Protein AF-0000000079729380 (afdb_homodimer)

InterPro domains:
  IPR013538 Activator of Hsp90 ATPase homologue 1/2-like, C-terminal [PF08327] (13-137)
  IPR023393 START-like domain superfamily [G3DSA:3.30.530.20] (1-140)

Sequence (280 aa):
MDTRSIVKEFRYDFPLEKVWSAVTVNEELIHWLADKVTGRPKIGAKFSWTWNLGPEGELTSNGIYKKIIPFEELILEWEDHPAGSIELKLEFEKDGDGATILRLTNSGYPSGEKFDHWIEAASEGWDEESMNLLEYLRRNMDTRSIVKEFRYDFPLEKVWSAVTVNEELIHWLADKVTGRPKIGAKFSWTWNLGPEGELTSNGIYKKIIPFEELILEWEDHPAGSIELKLEFEKDGDGATILRLTNSGYPSGEKFDHWIEAASEGWDEESMNLLEYLRRN

Structure (mmCIF, N/CA/C/O backbone):
data_AF-0000000079729380-model_v1
#
loop_
_entity.id
_entity.type
_entity.pdbx_description
1 polymer 'SRPBCC domain-containing protein'
#
loop_
_atom_site.group_PDB
_atom_site.id
_atom_site.type_symbol
_atom_site.label_atom_id
_atom_site.label_alt_id
_atom_site.label_comp_id
_atom_site.label_asym_id
_atom_site.label_entity_id
_atom_site.label_seq_id
_atom_site.pdbx_PDB_ins_code
_atom_site.Cartn_x
_atom_site.Cartn_y
_atom_site.Cartn_z
_atom_site.occupancy
_atom_site.B_iso_or_equiv
_atom_site.auth_seq_id
_atom_site.auth_comp_id
_atom_site.auth_asym_id
_atom_site.auth_atom_id
_atom_site.pdbx_PDB_model_num
ATOM 1 N N . MET A 1 1 ? 25.734 -18.766 -4.027 1 64.25 1 MET A N 1
ATOM 2 C CA . MET A 1 1 ? 25.344 -18.453 -2.652 1 64.25 1 MET A CA 1
ATOM 3 C C . MET A 1 1 ? 24.062 -19.188 -2.283 1 64.25 1 MET A C 1
ATOM 5 O O . MET A 1 1 ? 23.219 -19.469 -3.146 1 64.25 1 MET A O 1
ATOM 9 N N . ASP A 1 2 ? 23.984 -19.781 -1.244 1 88.38 2 ASP A N 1
ATOM 10 C CA . ASP A 1 2 ? 22.844 -20.547 -0.735 1 88.38 2 ASP A CA 1
ATOM 11 C C . ASP A 1 2 ? 21.609 -19.672 -0.585 1 88.38 2 ASP A C 1
ATOM 13 O O . ASP A 1 2 ? 21.719 -18.5 -0.204 1 88.38 2 ASP A O 1
ATOM 17 N N . THR A 1 3 ? 20.484 -20.109 -1.298 1 94.38 3 THR A N 1
ATOM 18 C CA . THR A 1 3 ? 19.266 -19.328 -1.187 1 94.38 3 THR A CA 1
ATOM 19 C C . THR A 1 3 ? 18.234 -20.062 -0.349 1 94.38 3 THR A C 1
ATOM 21 O O . THR A 1 3 ? 18.375 -21.266 -0.092 1 94.38 3 THR A O 1
ATOM 24 N N . ARG A 1 4 ? 17.344 -19.406 0.166 1 95.06 4 ARG A N 1
ATOM 25 C CA . ARG A 1 4 ? 16.234 -19.922 0.97 1 95.06 4 ARG A CA 1
ATOM 26 C C . ARG A 1 4 ? 14.906 -19.75 0.248 1 95.06 4 ARG A C 1
ATOM 28 O O . ARG A 1 4 ? 14.805 -18.953 -0.694 1 95.06 4 ARG A O 1
ATOM 35 N N . SER A 1 5 ? 13.93 -20.516 0.656 1 96.62 5 SER A N 1
ATOM 36 C CA . SER A 1 5 ? 12.602 -20.469 0.058 1 96.62 5 SER A CA 1
ATOM 37 C C . SER A 1 5 ? 11.516 -20.5 1.127 1 96.62 5 SER A C 1
ATOM 39 O O . SER A 1 5 ? 11.727 -21.031 2.219 1 96.62 5 SER A O 1
ATOM 41 N N . ILE A 1 6 ? 10.406 -19.891 0.767 1 96.44 6 ILE A N 1
ATOM 42 C CA . ILE A 1 6 ? 9.141 -20.031 1.478 1 96.44 6 ILE A CA 1
ATOM 43 C C . ILE A 1 6 ? 8.258 -21.047 0.755 1 96.44 6 ILE A C 1
ATOM 45 O O . ILE A 1 6 ? 8.039 -20.938 -0.454 1 96.44 6 ILE A O 1
ATOM 49 N N . VAL A 1 7 ? 7.812 -22.031 1.518 1 98.31 7 VAL A N 1
ATOM 50 C CA . VAL A 1 7 ? 6.879 -23 0.956 1 98.31 7 VAL A CA 1
ATOM 51 C C . VAL A 1 7 ? 5.594 -23.016 1.78 1 98.31 7 VAL A C 1
ATOM 53 O O . VAL A 1 7 ? 5.637 -23.188 3.002 1 98.31 7 VAL A O 1
ATOM 56 N N . LYS A 1 8 ? 4.508 -22.828 1.052 1 98.5 8 LYS A N 1
ATOM 57 C CA . LYS A 1 8 ? 3.201 -22.844 1.704 1 98.5 8 LYS A CA 1
ATOM 58 C C . LYS A 1 8 ? 2.186 -23.641 0.887 1 98.5 8 LYS A C 1
ATOM 60 O O . LYS A 1 8 ? 2.334 -23.781 -0.329 1 98.5 8 LYS A O 1
ATOM 65 N N . GLU A 1 9 ? 1.258 -24.125 1.631 1 98.56 9 GLU A N 1
ATOM 66 C CA . GLU A 1 9 ? 0.134 -24.812 1.001 1 98.56 9 GLU A CA 1
ATOM 67 C C . GLU A 1 9 ? -1.199 -24.281 1.52 1 98.56 9 GLU A C 1
ATOM 69 O O . GLU A 1 9 ? -1.389 -24.141 2.729 1 98.56 9 GLU A O 1
ATOM 74 N N . PHE A 1 10 ? -2.057 -24.016 0.544 1 98.44 10 PHE A N 1
ATOM 75 C CA . PHE A 1 10 ? -3.385 -23.5 0.869 1 98.44 10 PHE A CA 1
ATOM 76 C C . PHE A 1 10 ? -4.465 -24.359 0.231 1 98.44 10 PHE A C 1
ATOM 78 O O . PHE A 1 10 ? -4.277 -24.906 -0.864 1 98.44 10 PHE A O 1
ATOM 85 N N . ARG A 1 11 ? -5.539 -24.484 0.973 1 98.44 11 ARG A N 1
ATOM 86 C CA . ARG A 1 11 ? -6.711 -25.156 0.423 1 98.44 11 ARG A CA 1
ATOM 87 C C . ARG A 1 11 ? -7.895 -24.203 0.32 1 98.44 11 ARG A C 1
ATOM 89 O O . ARG A 1 11 ? -8.234 -23.516 1.288 1 98.44 11 ARG A O 1
ATOM 96 N N . TYR A 1 12 ? -8.469 -24.156 -0.856 1 98.5 12 TYR A N 1
ATOM 97 C CA . TYR A 1 12 ? -9.648 -23.328 -1.098 1 98.5 12 TYR A CA 1
ATOM 98 C C . TYR A 1 12 ? -10.852 -24.188 -1.473 1 98.5 12 TYR A C 1
ATOM 100 O O . TYR A 1 12 ? -10.766 -25.016 -2.389 1 98.5 12 TYR A O 1
ATOM 108 N N . ASP A 1 13 ? -11.977 -24.016 -0.808 1 98.12 13 ASP A N 1
ATOM 109 C CA . ASP A 1 13 ? -13.203 -24.734 -1.144 1 98.12 13 ASP A CA 1
ATOM 110 C C . ASP A 1 13 ? -13.883 -24.125 -2.361 1 98.12 13 ASP A C 1
ATOM 112 O O . ASP A 1 13 ? -15.078 -23.812 -2.316 1 98.12 13 ASP A O 1
ATOM 116 N N . PHE A 1 14 ? -13.125 -23.984 -3.414 1 98.44 14 PHE A N 1
ATOM 117 C CA . PHE A 1 14 ? -13.562 -23.469 -4.707 1 98.44 14 PHE A CA 1
ATOM 118 C C . PHE A 1 14 ? -12.93 -24.25 -5.848 1 98.44 14 PHE A C 1
ATOM 120 O O . PHE A 1 14 ? -11.812 -24.75 -5.715 1 98.44 14 PHE A O 1
ATOM 127 N N . PRO A 1 15 ? -13.664 -24.391 -6.953 1 97.75 15 PRO A N 1
ATOM 128 C CA . PRO A 1 15 ? -13.141 -25.156 -8.086 1 97.75 15 PRO A CA 1
ATOM 129 C C . PRO A 1 15 ? -11.836 -24.578 -8.641 1 97.75 15 PRO A C 1
ATOM 131 O O . PRO A 1 15 ? -11.609 -23.359 -8.539 1 97.75 15 PRO A O 1
ATOM 134 N N . LEU A 1 16 ? -11.07 -25.422 -9.281 1 97.94 16 LEU A N 1
ATOM 135 C CA . LEU A 1 16 ? -9.75 -25.078 -9.805 1 97.94 16 LEU A CA 1
ATOM 136 C C . LEU A 1 16 ? -9.844 -23.922 -10.781 1 97.94 16 LEU A C 1
ATOM 138 O O . LEU A 1 16 ? -9.016 -23.016 -10.75 1 97.94 16 LEU A O 1
ATOM 142 N N . GLU A 1 17 ? -10.844 -23.969 -11.633 1 97.19 17 GLU A N 1
ATOM 143 C CA . GLU A 1 17 ? -10.977 -22.938 -12.656 1 97.19 17 GLU A CA 1
ATOM 144 C C . GLU A 1 17 ? -11.141 -21.547 -12.016 1 97.19 17 GLU A C 1
ATOM 146 O O . GLU A 1 17 ? -10.57 -20.578 -12.5 1 97.19 17 GLU A O 1
ATOM 151 N N . LYS A 1 18 ? -11.805 -21.516 -10.945 1 97.88 18 LYS A N 1
ATOM 152 C CA . LYS A 1 18 ? -12.047 -20.25 -10.258 1 97.88 18 LYS A CA 1
ATOM 153 C C . LYS A 1 18 ? -10.773 -19.734 -9.586 1 97.88 18 LYS A C 1
ATOM 155 O O . LYS A 1 18 ? -10.438 -18.562 -9.68 1 97.88 18 LYS A O 1
ATOM 160 N N . VAL A 1 19 ? -10.094 -20.609 -8.938 1 98.44 19 VAL A N 1
ATOM 161 C CA . VAL A 1 19 ? -8.867 -20.219 -8.242 1 98.44 19 VAL A CA 1
ATOM 162 C C . VAL A 1 19 ? -7.809 -19.797 -9.266 1 98.44 19 VAL A C 1
ATOM 164 O O . VAL A 1 19 ? -7.125 -18.781 -9.07 1 98.44 19 VAL A O 1
ATOM 167 N N . TRP A 1 20 ? -7.715 -20.516 -10.336 1 97.94 20 TRP A N 1
ATOM 168 C CA . TRP A 1 20 ? -6.785 -20.188 -11.414 1 97.94 20 TRP A CA 1
ATOM 169 C C . TRP A 1 20 ? -7.074 -18.781 -11.961 1 97.94 20 TRP A C 1
ATOM 171 O O . TRP A 1 20 ? -6.168 -17.969 -12.102 1 97.94 20 TRP A O 1
ATOM 181 N N . SER A 1 21 ? -8.273 -18.562 -12.234 1 97.5 21 SER A N 1
ATOM 182 C CA . SER A 1 21 ? -8.656 -17.25 -12.75 1 97.5 21 SER A CA 1
ATOM 183 C C . SER A 1 21 ? -8.305 -16.141 -11.766 1 97.5 21 SER A C 1
ATOM 185 O O . SER A 1 21 ? -7.727 -15.125 -12.156 1 97.5 21 SER A O 1
ATOM 187 N N . ALA A 1 22 ? -8.547 -16.359 -10.516 1 97.94 22 ALA A N 1
ATOM 188 C CA . ALA A 1 22 ? -8.312 -15.367 -9.469 1 97.94 22 ALA A CA 1
ATOM 189 C C . ALA A 1 22 ? -6.828 -15.039 -9.352 1 97.94 22 ALA A C 1
ATOM 191 O O . ALA A 1 22 ? -6.461 -13.945 -8.906 1 97.94 22 ALA A O 1
ATOM 192 N N . VAL A 1 23 ? -5.996 -15.945 -9.836 1 97.5 23 VAL A N 1
ATOM 193 C CA . VAL A 1 23 ? -4.559 -15.773 -9.633 1 97.5 23 VAL A CA 1
ATOM 194 C C . VAL A 1 23 ? -3.906 -15.312 -10.938 1 97.5 23 VAL A C 1
ATOM 196 O O . VAL A 1 23 ? -2.756 -14.867 -10.938 1 97.5 23 VAL A O 1
ATOM 199 N N . THR A 1 24 ? -4.656 -15.289 -12.016 1 96.31 24 THR A N 1
ATOM 200 C CA . THR A 1 24 ? -3.982 -15.039 -13.289 1 96.31 24 THR A CA 1
ATOM 201 C C . THR A 1 24 ? -4.637 -13.875 -14.023 1 96.31 24 THR A C 1
ATOM 203 O O . THR A 1 24 ? -4.051 -13.312 -14.953 1 96.31 24 THR A O 1
ATOM 206 N N . VAL A 1 25 ? -5.879 -13.594 -13.711 1 96 25 VAL A N 1
ATOM 207 C CA . VAL A 1 25 ? -6.617 -12.547 -14.414 1 96 25 VAL A CA 1
ATOM 208 C C . VAL A 1 25 ? -6.398 -11.211 -13.719 1 96 25 VAL A C 1
ATOM 210 O O . VAL A 1 25 ? -6.754 -11.047 -12.547 1 96 25 VAL A O 1
ATOM 213 N N . ASN A 1 26 ? -5.891 -10.242 -14.469 1 96.94 26 ASN A N 1
ATOM 214 C CA . ASN A 1 26 ? -5.543 -8.938 -13.906 1 96.94 26 ASN A CA 1
ATOM 215 C C . ASN A 1 26 ? -6.746 -8.281 -13.227 1 96.94 26 ASN A C 1
ATOM 217 O O . ASN A 1 26 ? -6.621 -7.738 -12.133 1 96.94 26 ASN A O 1
ATOM 221 N N . GLU A 1 27 ? -7.926 -8.352 -13.859 1 96.81 27 GLU A N 1
ATOM 222 C CA . GLU A 1 27 ? -9.148 -7.727 -13.359 1 96.81 27 GLU A CA 1
ATOM 223 C C . GLU A 1 27 ? -9.586 -8.344 -12.039 1 96.81 27 GLU A C 1
ATOM 225 O O . GLU A 1 27 ? -10.398 -7.77 -11.312 1 96.81 27 GLU A O 1
ATOM 230 N N . GLU A 1 28 ? -9.031 -9.492 -11.734 1 97.56 28 GLU A N 1
ATOM 231 C CA . GLU A 1 28 ? -9.32 -10.141 -10.461 1 97.56 28 GLU A CA 1
ATOM 232 C C . GLU A 1 28 ? -8.219 -9.883 -9.438 1 97.56 28 GLU A C 1
ATOM 234 O O . GLU A 1 28 ? -8.492 -9.633 -8.266 1 97.56 28 GLU A O 1
ATOM 239 N N . LEU A 1 29 ? -7.004 -9.898 -9.891 1 97.69 29 LEU A N 1
ATOM 240 C CA . LEU A 1 29 ? -5.836 -9.742 -9.031 1 97.69 29 LEU A CA 1
ATOM 241 C C . LEU A 1 29 ? -5.879 -8.414 -8.289 1 97.69 29 LEU A C 1
ATOM 243 O O . LEU A 1 29 ? -5.426 -8.32 -7.145 1 97.69 29 LEU A O 1
ATOM 247 N N . ILE A 1 30 ? -6.547 -7.367 -8.859 1 97.06 30 ILE A N 1
ATOM 248 C CA . ILE A 1 30 ? -6.551 -6.027 -8.281 1 97.06 30 ILE A CA 1
ATOM 249 C C . ILE A 1 30 ? -7.453 -6 -7.047 1 97.06 30 ILE A C 1
ATOM 251 O O . ILE A 1 30 ? -7.434 -5.035 -6.277 1 97.06 30 ILE A O 1
ATOM 255 N N . HIS A 1 31 ? -8.172 -7.059 -6.828 1 96.88 31 HIS A N 1
ATOM 256 C CA . HIS A 1 31 ? -9.117 -7.066 -5.715 1 96.88 31 HIS A CA 1
ATOM 257 C C . HIS A 1 31 ? -8.5 -7.699 -4.473 1 96.88 31 HIS A C 1
ATOM 259 O O . HIS A 1 31 ? -9.031 -7.562 -3.371 1 96.88 31 HIS A O 1
ATOM 265 N N . TRP A 1 32 ? -7.363 -8.352 -4.66 1 97 32 TRP A N 1
ATOM 266 C CA . TRP A 1 32 ? -6.859 -9.023 -3.467 1 97 32 TRP A CA 1
ATOM 267 C C . TRP A 1 32 ? -5.34 -8.914 -3.383 1 97 32 TRP A C 1
ATOM 269 O O . TRP A 1 32 ? -4.762 -9.062 -2.305 1 97 32 TRP A O 1
ATOM 279 N N . LEU A 1 33 ? -4.609 -8.711 -4.461 1 97.31 33 LEU A N 1
ATOM 280 C CA . LEU A 1 33 ? -3.152 -8.789 -4.457 1 97.31 33 LEU A CA 1
ATOM 281 C C . LEU A 1 33 ? -2.533 -7.398 -4.402 1 97.31 33 LEU A C 1
ATOM 283 O O . LEU A 1 33 ? -1.702 -7.117 -3.535 1 97.31 33 LEU A O 1
ATOM 287 N N . ALA A 1 34 ? -2.857 -6.5 -5.395 1 96.69 34 ALA A N 1
ATOM 288 C CA . ALA A 1 34 ? -2.303 -5.156 -5.551 1 96.69 34 ALA A CA 1
ATOM 289 C C . ALA A 1 34 ? -3.354 -4.188 -6.086 1 96.69 34 ALA A C 1
ATOM 291 O O . 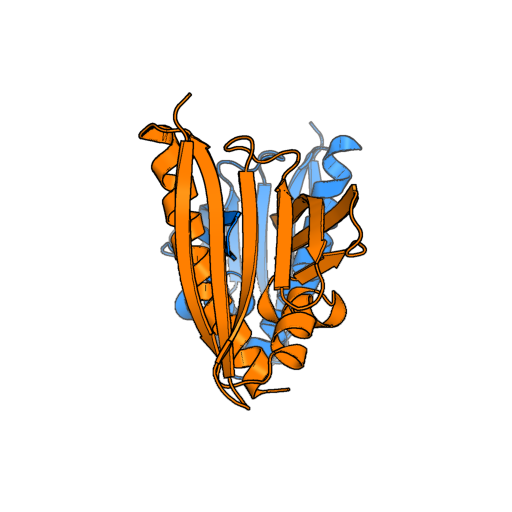ALA A 1 34 ? -4.402 -4.609 -6.578 1 96.69 34 ALA A O 1
ATOM 292 N N . ASP A 1 35 ? -3.004 -2.879 -6.039 1 95.06 35 ASP A N 1
ATOM 293 C CA . ASP A 1 35 ? -3.967 -1.872 -6.477 1 95.06 35 ASP A CA 1
ATOM 294 C C . ASP A 1 35 ? -4.055 -1.821 -8 1 95.06 35 ASP A C 1
ATOM 296 O O . ASP A 1 35 ? -5.098 -1.467 -8.555 1 95.06 35 ASP A O 1
ATOM 300 N N . LYS A 1 36 ? -2.951 -2.082 -8.656 1 96.12 36 LYS A N 1
ATOM 301 C CA . LYS A 1 36 ? -2.877 -2.18 -10.117 1 96.12 36 LYS A CA 1
ATOM 302 C C . LYS A 1 36 ? -2.025 -3.371 -10.539 1 96.12 36 LYS A C 1
ATOM 304 O O . LYS A 1 36 ? -0.971 -3.629 -9.961 1 96.12 36 LYS A O 1
ATOM 309 N N . VAL A 1 37 ? -2.52 -4.086 -11.477 1 96.75 37 VAL A N 1
ATOM 310 C CA . VAL A 1 37 ? -1.799 -5.215 -12.062 1 96.75 37 VAL A CA 1
ATOM 311 C C . VAL A 1 37 ? -1.819 -5.113 -13.586 1 96.75 37 VAL A C 1
ATOM 313 O O . VAL A 1 37 ? -2.871 -4.879 -14.18 1 96.75 37 VAL A O 1
ATOM 316 N N . THR A 1 38 ? -0.63 -5.234 -14.117 1 96.31 38 THR A N 1
ATOM 317 C CA . THR A 1 38 ? -0.564 -5.191 -15.578 1 96.31 38 THR A CA 1
ATOM 318 C C . THR A 1 38 ? 0.286 -6.34 -16.109 1 96.31 38 THR A C 1
ATOM 320 O O . THR A 1 38 ? 1.067 -6.941 -15.375 1 96.31 38 THR A O 1
ATOM 323 N N . GLY A 1 39 ? 0.092 -6.621 -17.406 1 93.5 39 GLY A N 1
ATOM 324 C CA . GLY A 1 39 ? 0.806 -7.688 -18.094 1 93.5 39 GLY A CA 1
ATOM 325 C C . GLY A 1 39 ? -0.098 -8.828 -18.531 1 93.5 39 GLY A C 1
ATOM 326 O O . GLY A 1 39 ? -1.19 -9 -17.984 1 93.5 39 GLY A O 1
ATOM 327 N N . ARG A 1 40 ? 0.384 -9.562 -19.578 1 86.62 40 ARG A N 1
ATOM 328 C CA . ARG A 1 40 ? -0.315 -10.758 -20.031 1 86.62 40 ARG A CA 1
ATOM 329 C C . ARG A 1 40 ? 0.373 -12.016 -19.531 1 86.62 40 ARG A C 1
ATOM 331 O O . ARG A 1 40 ? 1.603 -12.109 -19.547 1 86.62 40 ARG A O 1
ATOM 338 N N . PRO A 1 41 ? -0.468 -12.898 -19 1 89.25 41 PRO A N 1
ATOM 339 C CA . PRO A 1 41 ? 0.143 -14.164 -18.578 1 89.25 41 PRO A CA 1
ATOM 340 C C . PRO A 1 41 ? 0.624 -15.008 -19.766 1 89.25 41 PRO A C 1
ATOM 342 O O . PRO A 1 41 ? -0.013 -16 -20.109 1 89.25 41 PRO A O 1
ATOM 345 N N . LYS A 1 42 ? 1.681 -14.57 -20.281 1 92.06 42 LYS A N 1
ATOM 346 C CA . LYS A 1 42 ? 2.4 -15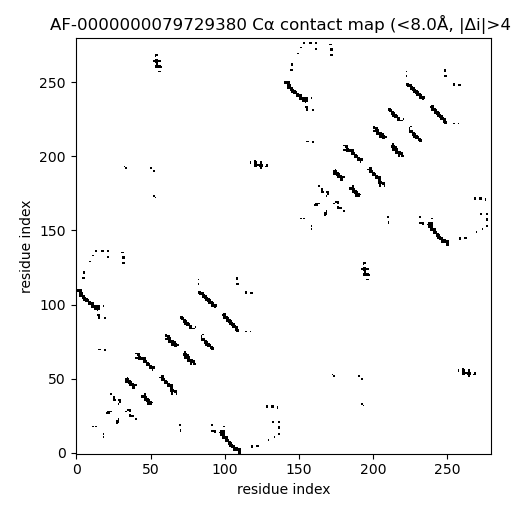.25 -21.359 1 92.06 42 LYS A CA 1
ATOM 347 C C . LYS A 1 42 ? 3.879 -15.406 -21.016 1 92.06 42 LYS A C 1
ATOM 349 O O . LYS A 1 42 ? 4.5 -14.484 -20.484 1 92.06 42 LYS A O 1
ATOM 354 N N . ILE A 1 43 ? 4.301 -16.594 -21.438 1 94.31 43 ILE A N 1
ATOM 355 C CA . ILE A 1 43 ? 5.695 -16.875 -21.125 1 94.31 43 ILE A CA 1
ATOM 356 C C . ILE A 1 43 ? 6.594 -15.805 -21.719 1 94.31 43 ILE A C 1
ATOM 358 O O . ILE A 1 43 ? 6.461 -15.461 -22.891 1 94.31 43 ILE A O 1
ATOM 362 N N . GLY A 1 44 ? 7.383 -15.312 -20.969 1 94.31 44 GLY A N 1
ATOM 363 C CA . GLY A 1 44 ? 8.336 -14.312 -21.422 1 94.31 44 GLY A CA 1
ATOM 364 C C . GLY A 1 44 ? 7.812 -12.891 -21.312 1 94.31 44 GLY A C 1
ATOM 365 O O . GLY A 1 44 ? 8.578 -11.93 -21.391 1 94.31 44 GLY A O 1
ATOM 366 N N . ALA A 1 45 ? 6.57 -12.766 -21.109 1 95.25 45 ALA A N 1
ATOM 367 C CA . ALA A 1 45 ? 5.965 -11.445 -20.984 1 95.25 45 ALA A CA 1
ATOM 368 C C . ALA A 1 45 ? 6.207 -10.867 -19.594 1 95.25 45 ALA A C 1
ATOM 370 O O . ALA A 1 45 ? 6.445 -11.609 -18.641 1 95.25 45 ALA A O 1
ATOM 371 N N . LYS A 1 46 ? 6.133 -9.539 -19.547 1 96.38 46 LYS A N 1
ATOM 372 C CA . LYS A 1 46 ? 6.355 -8.828 -18.281 1 96.38 46 LYS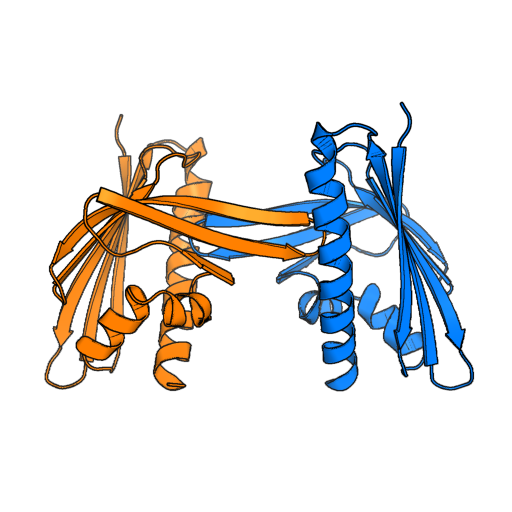 A CA 1
ATOM 373 C C . LYS A 1 46 ? 5.066 -8.727 -17.484 1 96.38 46 LYS A C 1
ATOM 375 O O . LYS A 1 46 ? 3.973 -8.695 -18.047 1 96.38 46 LYS A O 1
ATOM 380 N N . PHE A 1 47 ? 5.172 -8.727 -16.141 1 96.38 47 PHE A N 1
ATOM 381 C CA . PHE A 1 47 ? 4.098 -8.328 -15.234 1 96.38 47 PHE A CA 1
ATOM 382 C C . PHE A 1 47 ? 4.531 -7.156 -14.359 1 96.38 47 PHE A C 1
ATOM 384 O O . PHE A 1 47 ? 5.727 -6.922 -14.18 1 96.38 47 PHE A O 1
ATOM 391 N N . SER A 1 48 ? 3.535 -6.391 -13.867 1 96.88 48 SER A N 1
ATOM 392 C CA . SER A 1 48 ? 3.783 -5.359 -12.867 1 96.88 48 SER A CA 1
ATOM 393 C C . SER A 1 48 ? 2.686 -5.336 -11.812 1 96.88 48 SER A C 1
ATOM 395 O O . SER A 1 48 ? 1.504 -5.484 -12.133 1 96.88 48 SER A O 1
ATOM 397 N N . TRP A 1 49 ? 3.066 -5.293 -10.57 1 96.69 49 TRP A N 1
ATOM 398 C CA . TRP A 1 49 ? 2.184 -5.07 -9.43 1 96.69 49 TRP A CA 1
ATOM 399 C C . TRP A 1 49 ? 2.453 -3.713 -8.789 1 96.69 49 TRP A C 1
ATOM 401 O O . TRP A 1 49 ? 3.592 -3.406 -8.422 1 96.69 49 TRP A O 1
ATOM 411 N N . THR A 1 50 ? 1.35 -2.879 -8.625 1 95.88 50 THR A N 1
ATOM 412 C CA . THR A 1 50 ? 1.509 -1.533 -8.086 1 95.88 50 THR A CA 1
ATOM 413 C C . THR A 1 50 ? 0.641 -1.344 -6.844 1 95.88 50 THR A C 1
ATOM 415 O O . THR A 1 50 ? -0.536 -1.709 -6.84 1 95.88 50 THR A O 1
ATOM 418 N N . TRP A 1 51 ? 1.275 -0.806 -5.801 1 95.06 51 TRP A N 1
ATOM 419 C CA . TRP A 1 51 ? 0.568 -0.453 -4.574 1 95.06 51 TRP A CA 1
ATOM 420 C C . TRP A 1 51 ? 0.525 1.061 -4.387 1 95.06 51 TRP A C 1
ATOM 422 O O . TRP A 1 51 ? 1.528 1.747 -4.598 1 95.06 51 TRP A O 1
ATOM 432 N N . ASN A 1 52 ? -0.62 1.521 -4.055 1 92.06 52 ASN A N 1
ATOM 433 C CA . ASN A 1 52 ? -0.818 2.936 -3.758 1 92.06 52 ASN A CA 1
ATOM 434 C C . ASN A 1 52 ? -0.426 3.266 -2.32 1 92.06 52 ASN A C 1
ATOM 436 O O . ASN A 1 52 ? -0.878 2.607 -1.383 1 92.06 52 ASN A O 1
ATOM 440 N N . LEU A 1 53 ? 0.426 4.301 -2.227 1 93.06 53 LEU A N 1
ATOM 441 C CA . LEU A 1 53 ? 0.942 4.691 -0.918 1 93.06 53 LEU A CA 1
ATOM 442 C C . LEU A 1 53 ? 0.46 6.086 -0.538 1 93.06 53 LEU A C 1
ATOM 444 O O . LEU A 1 53 ? 1.176 6.832 0.134 1 93.06 53 LEU A O 1
ATOM 448 N N . GLY A 1 54 ? -0.676 6.52 -1.157 1 90.81 54 GLY A N 1
ATOM 449 C CA . GLY A 1 54 ? -1.222 7.84 -0.881 1 90.81 54 GLY A CA 1
ATOM 450 C C . GLY A 1 54 ? -0.259 8.961 -1.214 1 90.81 54 GLY A C 1
ATOM 451 O O . GLY A 1 54 ? 0.251 9.039 -2.334 1 90.81 54 GLY A O 1
ATOM 452 N N . PRO A 1 55 ? 0.044 9.805 -0.179 1 88.62 55 PRO A N 1
ATOM 453 C CA . PRO A 1 55 ? 0.913 10.953 -0.447 1 88.62 55 PRO A CA 1
ATOM 454 C C . PRO A 1 55 ? 2.355 10.547 -0.733 1 88.62 55 PRO A C 1
ATOM 456 O O . PRO A 1 55 ? 3.143 11.359 -1.229 1 88.62 55 PRO A O 1
ATOM 459 N N . GLU A 1 56 ? 2.688 9.312 -0.384 1 90.31 56 GLU A N 1
ATOM 460 C CA . GLU A 1 56 ? 4.043 8.828 -0.643 1 90.31 56 GLU A CA 1
ATOM 461 C C . GLU A 1 56 ? 4.191 8.352 -2.082 1 90.31 56 GLU A C 1
ATOM 463 O O . GLU A 1 56 ? 5.285 7.973 -2.508 1 90.31 56 GLU A O 1
ATOM 468 N N . GLY A 1 57 ? 3.068 8.312 -2.779 1 90.56 57 GLY A N 1
ATOM 469 C CA . GLY A 1 57 ? 3.104 7.898 -4.172 1 90.56 57 GLY A CA 1
ATOM 470 C C . GLY A 1 57 ? 2.719 6.445 -4.375 1 90.56 57 GLY A C 1
ATOM 471 O O . GLY A 1 57 ? 1.668 6.004 -3.904 1 90.56 57 GLY A O 1
ATOM 472 N N . GLU A 1 58 ? 3.496 5.785 -5.258 1 91.69 58 GLU A N 1
ATOM 473 C CA . GLU A 1 58 ? 3.236 4.379 -5.566 1 91.69 58 GLU A CA 1
ATOM 474 C C . GLU A 1 58 ? 4.531 3.57 -5.574 1 91.69 58 GLU A C 1
ATOM 476 O O . GLU A 1 58 ? 5.617 4.125 -5.75 1 91.69 58 GLU A O 1
ATOM 481 N N . LEU A 1 59 ? 4.363 2.328 -5.297 1 91.69 59 LEU A N 1
ATOM 482 C CA . LEU A 1 59 ? 5.441 1.369 -5.492 1 91.69 59 LEU A CA 1
ATOM 483 C C . LEU A 1 59 ? 5.051 0.306 -6.512 1 91.69 59 LEU A C 1
ATOM 485 O O . LEU A 1 59 ? 3.977 -0.291 -6.41 1 91.69 59 LEU A O 1
ATOM 489 N N . THR A 1 60 ? 5.941 0.146 -7.457 1 93.69 60 THR A N 1
ATOM 490 C CA . THR A 1 60 ? 5.699 -0.849 -8.5 1 93.69 60 THR A CA 1
ATOM 491 C C . THR A 1 60 ? 6.797 -1.908 -8.5 1 93.69 60 THR A C 1
ATOM 493 O O . THR A 1 60 ? 7.984 -1.58 -8.438 1 93.69 60 THR A O 1
ATOM 496 N N . SER A 1 61 ? 6.398 -3.154 -8.43 1 94.69 61 SER A N 1
ATOM 497 C CA . SER A 1 61 ? 7.293 -4.289 -8.641 1 94.69 61 SER A CA 1
ATOM 498 C C . SER A 1 61 ? 7.074 -4.914 -10.016 1 94.69 61 SER A C 1
ATOM 500 O O . SER A 1 61 ? 5.941 -5.004 -10.492 1 94.69 61 SER A O 1
ATOM 502 N N . ASN A 1 62 ? 8.227 -5.344 -10.594 1 95.94 62 ASN A N 1
ATOM 503 C CA . ASN A 1 62 ? 8.172 -5.867 -11.953 1 95.94 62 ASN A CA 1
ATOM 504 C C . ASN A 1 62 ? 8.867 -7.219 -12.062 1 95.94 62 ASN A C 1
ATOM 506 O O . ASN A 1 62 ? 9.766 -7.523 -11.281 1 95.94 62 ASN A O 1
ATOM 510 N N . GLY A 1 63 ? 8.406 -7.957 -13.102 1 96.94 63 GLY A N 1
ATOM 511 C CA . GLY A 1 63 ? 9.031 -9.234 -13.414 1 96.94 63 GLY A CA 1
ATOM 512 C C . GLY A 1 63 ? 8.531 -9.836 -14.711 1 96.94 63 GLY A C 1
ATOM 513 O O . GLY A 1 63 ? 7.98 -9.133 -15.562 1 96.94 63 GLY A O 1
ATOM 514 N N . ILE A 1 64 ? 8.836 -11.164 -14.828 1 97 64 ILE A N 1
ATOM 515 C CA . ILE A 1 64 ? 8.453 -11.859 -16.047 1 97 64 ILE A CA 1
ATOM 516 C C . ILE A 1 64 ? 7.75 -13.172 -15.703 1 97 64 ILE A C 1
ATOM 518 O O . ILE A 1 64 ? 8.008 -13.766 -14.656 1 97 64 ILE A O 1
ATOM 522 N N . TYR A 1 65 ? 6.863 -13.578 -16.641 1 97.44 65 TYR A N 1
ATOM 523 C CA . TYR A 1 65 ? 6.309 -14.93 -16.594 1 97.44 65 TYR A CA 1
ATOM 524 C C . TYR A 1 65 ? 7.305 -15.945 -17.141 1 97.44 65 TYR A C 1
ATOM 526 O O . TYR A 1 65 ? 7.637 -15.922 -18.328 1 97.44 65 TYR A O 1
ATOM 534 N N . LYS A 1 66 ? 7.668 -16.891 -16.297 1 97.62 66 LYS A N 1
ATOM 535 C CA . LYS A 1 66 ? 8.688 -17.859 -16.703 1 97.62 66 LYS A CA 1
ATOM 536 C C . LYS A 1 66 ? 8.047 -19.141 -17.234 1 97.62 66 LYS A C 1
ATOM 538 O O . LYS A 1 66 ? 8.594 -19.797 -18.125 1 97.62 66 LYS A O 1
ATOM 543 N N . LYS A 1 67 ? 6.969 -19.484 -16.656 1 97.94 67 LYS A N 1
ATOM 544 C CA . LYS A 1 67 ? 6.262 -20.703 -17.016 1 97.94 67 LYS A CA 1
ATOM 545 C C . LYS A 1 67 ? 4.77 -20.578 -16.719 1 97.94 67 LYS A C 1
ATOM 547 O O . LYS A 1 67 ? 4.371 -20.031 -15.703 1 97.94 67 LYS A O 1
ATOM 552 N N . ILE A 1 68 ? 4.043 -21.125 -17.641 1 97.69 68 ILE A N 1
ATOM 553 C CA . ILE A 1 68 ? 2.594 -21.172 -17.469 1 97.69 68 ILE A CA 1
ATOM 554 C C . ILE A 1 68 ? 2.041 -22.469 -18.031 1 97.69 68 ILE A C 1
ATOM 556 O O . ILE A 1 68 ? 2.1 -22.703 -19.25 1 97.69 68 ILE A O 1
ATOM 560 N N . ILE A 1 69 ? 1.593 -23.281 -17.234 1 98 69 ILE A N 1
ATOM 561 C CA . ILE A 1 69 ? 0.795 -24.438 -17.609 1 98 69 ILE A CA 1
ATOM 562 C C . ILE A 1 69 ? -0.611 -24.312 -17.031 1 98 69 ILE A C 1
ATOM 564 O O . ILE A 1 69 ? -0.811 -24.484 -15.82 1 98 69 ILE A O 1
ATOM 568 N N . PRO A 1 70 ? -1.553 -23.984 -17.906 1 97.25 70 PRO A N 1
ATOM 569 C CA . PRO A 1 70 ? -2.898 -23.703 -17.406 1 97.25 70 PRO A CA 1
ATOM 570 C C . PRO A 1 70 ? -3.406 -24.75 -16.422 1 97.25 70 PRO A C 1
ATOM 572 O O . PRO A 1 70 ? -3.328 -25.953 -16.703 1 97.25 70 PRO A O 1
ATOM 575 N N . PHE A 1 71 ? -3.857 -24.266 -15.219 1 97.81 71 PHE A N 1
ATOM 576 C CA . PHE A 1 71 ? -4.52 -25.031 -14.164 1 97.81 71 PHE A CA 1
ATOM 577 C C . PHE A 1 71 ? -3.52 -25.906 -13.414 1 97.81 71 PHE A C 1
ATOM 579 O O . PHE A 1 71 ? -3.9 -26.672 -12.531 1 97.81 71 PHE A O 1
ATOM 586 N N . GLU A 1 72 ? -2.264 -25.734 -13.781 1 98.38 72 GLU A N 1
ATOM 587 C CA . GLU A 1 72 ? -1.299 -26.641 -13.164 1 98.38 72 GLU A CA 1
ATOM 588 C C . GLU A 1 72 ? -0.167 -25.859 -12.492 1 98.38 72 GLU A C 1
ATOM 590 O O . GLU A 1 72 ? 0.157 -26.109 -11.328 1 98.38 72 GLU A O 1
ATOM 595 N N . GLU A 1 73 ? 0.436 -24.969 -13.273 1 98.62 73 GLU A N 1
ATOM 596 C CA . GLU A 1 73 ? 1.658 -24.359 -12.758 1 98.62 73 GLU A CA 1
ATOM 597 C C . GLU A 1 73 ? 1.86 -22.953 -13.328 1 98.62 73 GLU A C 1
ATOM 599 O O . GLU A 1 73 ? 1.648 -22.734 -14.523 1 98.62 73 GLU A O 1
ATOM 604 N N . LEU A 1 74 ? 2.291 -22.016 -12.484 1 98.31 74 LEU A N 1
ATOM 605 C CA . LEU A 1 74 ? 2.693 -20.656 -12.836 1 98.31 74 LEU A CA 1
ATOM 606 C C . LEU A 1 74 ? 4.004 -20.281 -12.148 1 98.31 74 LEU A C 1
ATOM 608 O O . LEU A 1 74 ? 4.145 -20.453 -10.938 1 98.31 74 LEU A O 1
ATOM 612 N N . ILE A 1 75 ? 4.953 -19.812 -12.93 1 98.44 75 ILE A N 1
ATOM 613 C CA . ILE A 1 75 ? 6.215 -19.344 -12.359 1 98.44 75 ILE A CA 1
ATOM 614 C C . ILE A 1 75 ? 6.473 -17.906 -12.805 1 98.44 75 ILE A C 1
ATOM 616 O O . ILE A 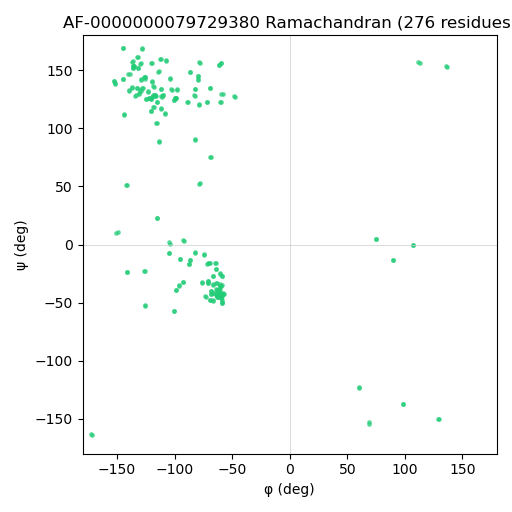1 75 ? 6.453 -17.594 -14 1 98.44 75 ILE A O 1
ATOM 620 N N . LEU A 1 76 ? 6.676 -17.062 -11.852 1 97.81 76 LEU A N 1
ATOM 621 C CA . LEU A 1 76 ? 7.066 -15.672 -12.055 1 97.81 76 LEU A CA 1
ATOM 622 C C . LEU A 1 76 ? 8.469 -15.422 -11.516 1 97.81 76 LEU A C 1
ATOM 624 O O . LEU A 1 76 ? 8.867 -16 -10.508 1 97.81 76 LEU A O 1
ATOM 628 N N . GLU A 1 77 ? 9.133 -14.5 -12.172 1 97.38 77 GLU A N 1
ATOM 629 C CA . GLU A 1 77 ? 10.445 -14.07 -11.703 1 97.38 77 GLU A CA 1
ATOM 630 C C . GLU A 1 77 ? 10.555 -12.555 -11.672 1 97.38 77 GLU A C 1
ATOM 632 O O . GLU A 1 77 ? 10.234 -11.883 -12.656 1 97.38 77 GLU A O 1
ATOM 637 N N . TRP A 1 78 ? 11.086 -12.086 -10.578 1 96.31 78 TRP A N 1
ATOM 638 C CA . TRP A 1 78 ? 11.266 -10.641 -10.438 1 96.31 78 TRP A CA 1
ATOM 639 C C . TRP A 1 78 ? 12.508 -10.172 -11.188 1 96.31 78 TRP A C 1
ATOM 641 O O . TRP A 1 78 ? 13.508 -10.883 -11.258 1 96.31 78 TRP A O 1
ATOM 651 N N . GLU A 1 79 ? 12.562 -9.016 -11.789 1 90.88 79 GLU A N 1
ATOM 652 C CA . GLU A 1 79 ? 13.719 -8.43 -12.469 1 90.88 79 GLU A CA 1
ATOM 653 C C . GLU A 1 79 ? 14.516 -7.539 -11.523 1 90.88 79 GLU A C 1
ATOM 655 O O . GLU A 1 79 ? 15.75 -7.512 -11.586 1 90.88 79 GLU A O 1
ATOM 660 N N . ASP A 1 80 ? 14.031 -6.883 -10.602 1 84.94 80 ASP A N 1
ATOM 661 C CA . ASP A 1 80 ? 14.742 -5.891 -9.805 1 84.94 80 ASP A CA 1
ATOM 662 C C . ASP A 1 80 ? 14.305 -5.949 -8.344 1 84.94 80 ASP A C 1
ATOM 664 O O . ASP A 1 80 ? 14.062 -4.914 -7.719 1 84.94 80 ASP A O 1
ATOM 668 N N . HIS A 1 81 ? 14.391 -7.188 -7.938 1 89.44 81 HIS A N 1
ATOM 669 C CA . HIS A 1 81 ? 14.102 -7.305 -6.512 1 89.44 81 HIS A CA 1
ATOM 670 C C . HIS A 1 81 ? 15.336 -6.977 -5.672 1 89.44 81 HIS A C 1
ATOM 672 O O . HIS A 1 81 ? 16.422 -7.492 -5.938 1 89.44 81 HIS A O 1
ATOM 678 N N . PRO A 1 82 ? 15.086 -6.188 -4.703 1 85.38 82 PRO A N 1
ATOM 679 C CA . PRO A 1 82 ? 16.234 -5.758 -3.918 1 85.38 82 PRO A CA 1
ATOM 680 C C . PRO A 1 82 ? 16.969 -6.922 -3.26 1 85.38 82 PRO A C 1
ATOM 682 O O . PRO A 1 82 ? 18.172 -6.824 -2.98 1 85.38 82 PRO A O 1
ATOM 685 N N . ALA A 1 83 ? 16.297 -8.008 -3.029 1 87.06 83 ALA A N 1
ATOM 686 C CA . ALA A 1 83 ? 16.891 -9.141 -2.336 1 87.06 83 ALA A CA 1
ATOM 687 C C . ALA A 1 83 ? 17.625 -10.062 -3.314 1 87.06 83 ALA A C 1
ATOM 689 O O . ALA A 1 83 ? 18.344 -10.969 -2.904 1 87.06 83 ALA A O 1
ATOM 690 N N . GLY A 1 84 ? 17.438 -9.914 -4.582 1 87.75 84 GLY A N 1
ATOM 691 C CA . GLY A 1 84 ? 18.109 -10.773 -5.555 1 87.75 84 GLY A CA 1
ATOM 692 C C . GLY A 1 84 ? 17.141 -11.391 -6.555 1 87.75 84 GLY A C 1
ATOM 693 O O . GLY A 1 84 ? 16.156 -10.766 -6.949 1 87.75 84 GLY A O 1
ATOM 694 N N . SER A 1 85 ? 17.562 -12.586 -7.004 1 92.81 85 SER A N 1
ATOM 695 C CA . SER A 1 85 ? 16.766 -13.305 -7.992 1 92.81 85 SER A CA 1
ATOM 696 C C . SER A 1 85 ? 15.633 -14.078 -7.324 1 92.81 85 SER A C 1
ATOM 698 O O . SER A 1 85 ? 15.789 -15.242 -6.969 1 92.81 85 SER A O 1
ATOM 700 N N . ILE A 1 86 ? 14.562 -13.414 -7.223 1 96.19 86 ILE A N 1
ATOM 701 C CA . ILE A 1 86 ? 13.422 -13.969 -6.504 1 96.19 86 ILE A CA 1
ATOM 702 C C . ILE A 1 86 ? 12.438 -14.578 -7.496 1 96.19 86 ILE A C 1
ATOM 704 O O . ILE A 1 86 ? 12.117 -13.969 -8.516 1 96.19 86 ILE A O 1
ATOM 708 N N . GLU A 1 87 ? 11.984 -15.781 -7.191 1 97.62 87 GLU A N 1
ATOM 709 C CA . GLU A 1 87 ? 11.031 -16.5 -8.023 1 97.62 87 GLU A CA 1
ATOM 710 C C . GLU A 1 87 ? 9.805 -16.922 -7.223 1 97.62 87 GLU A C 1
ATOM 712 O O . GLU A 1 87 ? 9.922 -17.312 -6.059 1 97.62 87 GLU A O 1
ATOM 717 N N . LEU A 1 88 ? 8.633 -16.875 -7.91 1 98.25 88 LEU A N 1
ATOM 718 C CA . LEU A 1 88 ? 7.383 -17.375 -7.352 1 98.25 88 LEU A CA 1
ATOM 719 C C . LEU A 1 88 ? 6.832 -18.516 -8.195 1 98.25 88 LEU A C 1
ATOM 721 O O . LEU A 1 88 ? 6.527 -18.328 -9.375 1 98.25 88 LEU A O 1
ATOM 725 N N . LYS A 1 89 ? 6.73 -19.672 -7.566 1 98.81 89 LYS A N 1
ATOM 726 C CA . LYS A 1 89 ? 6.109 -20.828 -8.188 1 98.81 89 LYS A CA 1
ATOM 727 C C . LYS A 1 89 ? 4.77 -21.156 -7.539 1 98.81 89 LYS A C 1
ATOM 729 O O . LYS A 1 89 ? 4.688 -21.297 -6.316 1 98.81 89 LYS A O 1
ATOM 734 N N . LEU A 1 90 ? 3.783 -21.281 -8.398 1 98.75 90 LEU A N 1
ATOM 735 C CA . LEU A 1 90 ? 2.451 -21.688 -7.957 1 98.75 90 LEU A CA 1
ATOM 736 C C . LEU A 1 90 ? 2.02 -22.969 -8.641 1 98.75 90 LEU A C 1
ATOM 738 O O . LEU A 1 90 ? 2.047 -23.062 -9.875 1 98.75 90 LEU A O 1
ATOM 742 N N . GLU A 1 91 ? 1.685 -23.891 -7.816 1 98.88 91 GLU A N 1
ATOM 743 C CA . GLU A 1 91 ? 1.199 -25.172 -8.312 1 98.88 91 GLU A CA 1
ATOM 744 C C . GLU A 1 91 ? -0.23 -25.438 -7.852 1 98.88 91 GLU A C 1
ATOM 746 O O . GLU A 1 91 ? -0.553 -25.25 -6.676 1 98.88 91 GLU A O 1
ATOM 751 N N . PHE A 1 92 ? -1.018 -25.906 -8.773 1 98.75 92 PHE A N 1
ATOM 752 C CA . PHE A 1 92 ? -2.439 -26.094 -8.516 1 98.75 92 PHE A CA 1
ATOM 753 C C . PHE A 1 92 ? -2.826 -27.562 -8.688 1 98.75 92 PHE A C 1
ATOM 755 O O . PHE A 1 92 ? -2.352 -28.234 -9.609 1 98.75 92 PHE A O 1
ATOM 762 N N . GLU A 1 93 ? -3.699 -27.984 -7.777 1 98.19 93 GLU A N 1
ATOM 763 C CA . GLU A 1 93 ? -4.25 -29.328 -7.875 1 98.19 93 GLU A CA 1
ATOM 764 C C . GLU A 1 93 ? -5.703 -29.375 -7.406 1 98.19 93 GLU A C 1
ATOM 766 O O . GLU A 1 93 ? -6.059 -28.734 -6.418 1 98.19 93 GLU A O 1
ATOM 771 N N . LYS A 1 94 ? -6.449 -30.188 -8.117 1 97.75 94 LYS A N 1
ATOM 772 C CA . LYS A 1 94 ? -7.816 -30.422 -7.66 1 97.75 94 LYS A CA 1
ATOM 773 C C . LYS A 1 94 ? -7.832 -31.234 -6.375 1 97.75 94 LYS A C 1
ATOM 775 O O . LYS A 1 94 ? -7.055 -32.188 -6.223 1 97.75 94 LYS A O 1
ATOM 780 N N . ASP A 1 95 ? -8.664 -30.75 -5.488 1 96.94 95 ASP A N 1
ATOM 781 C CA . ASP A 1 95 ? -8.969 -31.547 -4.301 1 96.94 95 ASP A CA 1
ATOM 782 C C . ASP A 1 95 ? -10.422 -31.984 -4.297 1 96.94 95 ASP A C 1
ATOM 784 O O . ASP A 1 95 ? -11.281 -31.312 -3.721 1 96.94 95 ASP A O 1
ATOM 788 N N . GLY A 1 96 ? -10.672 -33.094 -4.879 1 92.69 96 GLY A N 1
ATOM 789 C CA . GLY A 1 96 ? -12.047 -33.5 -5.125 1 92.69 96 GLY A CA 1
ATOM 790 C C . GLY A 1 96 ? -12.75 -32.656 -6.164 1 92.69 96 GLY A C 1
ATOM 791 O O . GLY A 1 96 ? -12.109 -32.156 -7.102 1 92.69 96 GLY A O 1
ATOM 792 N N . ASP A 1 97 ? -14.148 -32.562 -6.102 1 87.69 97 ASP A N 1
ATOM 793 C CA . ASP A 1 97 ? -14.898 -31.875 -7.16 1 87.69 97 ASP A CA 1
ATOM 794 C C . ASP A 1 97 ? -15.109 -30.406 -6.832 1 87.69 97 ASP A C 1
ATOM 796 O O . ASP A 1 97 ? -15.516 -29.625 -7.691 1 87.69 97 ASP A O 1
ATOM 800 N N . GLY A 1 98 ? -14.555 -29.953 -5.707 1 93.25 98 GLY A N 1
ATOM 801 C CA . GLY A 1 98 ? -14.984 -28.594 -5.402 1 93.25 98 GLY A CA 1
ATOM 802 C C . GLY A 1 98 ? -13.938 -27.781 -4.66 1 93.25 98 GLY A C 1
ATOM 803 O O . GLY A 1 98 ? -14.227 -26.688 -4.168 1 93.25 98 GLY A O 1
ATOM 804 N N . ALA A 1 99 ? -12.781 -28.406 -4.645 1 98.12 99 ALA A N 1
ATOM 805 C CA . ALA A 1 99 ? -11.758 -27.688 -3.889 1 98.12 99 ALA A CA 1
ATOM 806 C C . ALA A 1 99 ? -10.422 -27.703 -4.633 1 98.12 99 ALA A C 1
ATOM 808 O O . ALA A 1 99 ? -10.234 -28.469 -5.57 1 98.12 99 ALA A O 1
ATOM 809 N N . THR A 1 100 ? -9.625 -26.766 -4.32 1 98.62 100 THR A N 1
ATOM 810 C CA . THR A 1 100 ? -8.32 -26.594 -4.961 1 98.62 100 THR A CA 1
ATOM 811 C C . THR A 1 100 ? -7.215 -26.5 -3.918 1 98.62 100 THR A C 1
ATOM 813 O O . THR A 1 100 ? -7.375 -25.828 -2.896 1 98.62 100 THR A O 1
ATOM 816 N N . ILE A 1 101 ? -6.156 -27.203 -4.168 1 98.75 101 ILE A N 1
ATOM 817 C CA . ILE A 1 101 ? -4.926 -27.062 -3.395 1 98.75 101 ILE A CA 1
ATOM 818 C C . ILE A 1 101 ? -3.943 -26.172 -4.16 1 98.75 101 ILE A C 1
ATOM 820 O O . ILE A 1 101 ? -3.688 -26.406 -5.348 1 98.75 101 ILE A O 1
ATOM 824 N N . LEU A 1 102 ? -3.477 -25.156 -3.539 1 98.81 102 LEU A N 1
ATOM 825 C CA . LEU A 1 102 ? -2.443 -24.281 -4.074 1 98.81 102 LEU A CA 1
ATOM 826 C C . LEU A 1 102 ? -1.147 -24.422 -3.279 1 98.81 102 LEU A C 1
ATOM 828 O O . LEU A 1 102 ? -1.117 -24.125 -2.08 1 98.81 102 LEU A O 1
ATOM 832 N N . ARG A 1 103 ? -0.127 -24.859 -3.93 1 98.88 103 ARG A N 1
ATOM 833 C CA . ARG A 1 103 ? 1.214 -24.875 -3.354 1 98.88 103 ARG A CA 1
ATOM 834 C C . ARG A 1 103 ? 2.043 -23.703 -3.859 1 98.88 103 ARG A C 1
ATOM 836 O O . ARG A 1 103 ? 2.176 -23.5 -5.07 1 98.88 103 ARG A O 1
ATOM 843 N N . LEU A 1 104 ? 2.547 -22.938 -2.932 1 98.81 104 LEU A N 1
ATOM 844 C CA . LEU A 1 104 ? 3.299 -21.719 -3.225 1 98.81 104 LEU A CA 1
ATOM 845 C C . LEU A 1 104 ? 4.746 -21.859 -2.77 1 98.81 104 LEU A C 1
ATOM 847 O O . LEU A 1 104 ? 5.012 -22.203 -1.613 1 98.81 104 LEU A O 1
ATOM 851 N N . THR A 1 105 ? 5.605 -21.672 -3.725 1 98.69 105 THR A N 1
ATOM 852 C CA . THR A 1 105 ? 7.031 -21.625 -3.426 1 98.69 105 THR A CA 1
ATOM 853 C C . THR A 1 105 ? 7.625 -20.281 -3.861 1 98.69 105 THR A C 1
ATOM 855 O O . THR A 1 105 ? 7.637 -19.953 -5.051 1 98.69 105 THR A O 1
ATOM 858 N N . ASN A 1 106 ? 8.086 -19.484 -2.949 1 98.12 106 ASN A N 1
ATOM 859 C CA . ASN A 1 106 ? 8.805 -18.25 -3.184 1 98.12 106 ASN A CA 1
ATOM 860 C C . ASN A 1 106 ? 10.281 -18.375 -2.824 1 98.12 106 ASN A C 1
ATOM 862 O O . ASN A 1 106 ? 10.633 -18.5 -1.65 1 98.12 106 ASN A O 1
ATOM 866 N N . SER A 1 107 ? 11.102 -18.312 -3.84 1 96.94 107 SER A N 1
ATOM 867 C CA . SER A 1 107 ? 12.492 -18.719 -3.656 1 96.94 107 SER A CA 1
ATOM 868 C C . SER A 1 107 ? 13.461 -17.656 -4.148 1 96.94 107 SER A C 1
ATOM 870 O O . SER A 1 107 ? 13.039 -16.656 -4.75 1 96.94 107 SER A O 1
ATOM 872 N N . GLY A 1 108 ? 14.734 -17.906 -3.762 1 95.62 108 GLY A N 1
ATOM 873 C CA . GLY A 1 108 ? 15.797 -17.047 -4.266 1 95.62 108 GLY A CA 1
ATOM 874 C C . GLY A 1 108 ? 16.344 -16.094 -3.213 1 95.62 108 GLY A C 1
ATOM 875 O O . GLY A 1 108 ? 17.297 -15.359 -3.475 1 95.62 108 GLY A O 1
ATOM 876 N N . TYR A 1 109 ? 15.766 -16.188 -2.002 1 93.75 109 TYR A N 1
ATOM 877 C CA . TYR A 1 109 ? 16.25 -15.305 -0.943 1 93.75 109 TYR A CA 1
ATOM 878 C C . TYR A 1 109 ? 17.641 -15.727 -0.472 1 93.75 109 TYR A C 1
ATOM 880 O O . TYR A 1 109 ? 17.828 -16.859 -0.022 1 93.75 109 TYR A O 1
ATOM 888 N N . PRO A 1 110 ? 18.516 -14.836 -0.569 1 92.25 110 PRO A N 1
ATOM 889 C CA . PRO A 1 110 ? 19.875 -15.203 -0.13 1 92.25 110 PRO A CA 1
ATOM 890 C C . PRO A 1 110 ? 19.922 -15.586 1.348 1 92.25 110 PRO A C 1
ATOM 892 O O . PRO A 1 110 ? 19.109 -15.109 2.143 1 92.25 110 PRO A O 1
ATOM 895 N N . SER A 1 111 ? 20.969 -16.422 1.564 1 90.81 111 SER A N 1
ATOM 896 C CA . SER A 1 111 ? 21.203 -16.797 2.959 1 90.81 111 SER A CA 1
ATOM 897 C C . SER A 1 111 ? 21.938 -15.688 3.707 1 90.81 111 SER A C 1
ATOM 899 O O . SER A 1 111 ? 22.672 -14.906 3.104 1 90.81 111 SER A O 1
ATOM 901 N N . GLY A 1 112 ? 21.594 -15.43 4.984 1 88.81 112 GLY A N 1
ATOM 902 C CA . GLY A 1 112 ? 22.219 -14.398 5.801 1 88.81 112 GLY A CA 1
ATOM 903 C C . GLY A 1 112 ? 21.234 -13.578 6.602 1 88.81 112 GLY A C 1
ATOM 904 O O . GLY A 1 112 ? 20.109 -13.352 6.152 1 88.81 112 GLY A O 1
ATOM 905 N N . GLU A 1 113 ? 21.656 -13.102 7.629 1 88.19 113 GLU A N 1
ATOM 906 C CA . GLU A 1 113 ? 20.797 -12.406 8.578 1 88.19 113 GLU A CA 1
ATOM 907 C C . GLU A 1 113 ? 20.25 -11.109 7.984 1 88.19 113 GLU A C 1
ATOM 909 O O . GLU A 1 113 ? 19.109 -10.719 8.273 1 88.19 113 GLU A O 1
ATOM 914 N N . LYS A 1 114 ? 21.016 -10.57 7.066 1 87 114 LYS A N 1
ATOM 915 C CA . LYS A 1 114 ? 20.609 -9.281 6.512 1 87 114 LYS A CA 1
ATOM 916 C C . LYS A 1 114 ? 19.391 -9.422 5.609 1 87 114 LYS A C 1
ATOM 918 O O . LYS A 1 114 ? 18.734 -8.43 5.277 1 87 114 LYS A O 1
ATOM 923 N N . PHE A 1 115 ? 19.125 -10.672 5.207 1 87.81 115 PHE A N 1
ATOM 924 C CA . PHE A 1 115 ? 18.016 -10.891 4.293 1 87.81 115 PHE A CA 1
ATOM 925 C C . PHE A 1 115 ? 16.812 -11.469 5.027 1 87.81 115 PHE A C 1
ATOM 927 O O . PHE A 1 115 ? 15.75 -11.688 4.43 1 87.81 115 PHE A O 1
ATOM 934 N N . ASP A 1 116 ? 16.922 -11.68 6.336 1 91.75 116 ASP A N 1
ATOM 935 C CA . ASP A 1 116 ? 15.859 -12.289 7.129 1 91.75 116 ASP A CA 1
ATOM 936 C C . ASP A 1 116 ? 14.57 -11.477 7.047 1 91.75 116 ASP A C 1
ATOM 938 O O . ASP A 1 116 ? 13.477 -12.039 6.984 1 91.75 116 ASP A O 1
ATOM 942 N N . HIS A 1 117 ? 14.773 -10.211 6.961 1 87.75 117 HIS A N 1
ATOM 943 C CA . HIS A 1 117 ? 13.594 -9.352 6.945 1 87.75 117 HIS A CA 1
ATOM 944 C C . HIS A 1 117 ? 12.773 -9.555 5.676 1 87.75 117 HIS A C 1
ATOM 946 O O . HIS A 1 117 ? 11.547 -9.469 5.703 1 87.75 117 HIS A O 1
ATOM 952 N N . TRP A 1 118 ? 13.414 -9.82 4.609 1 89.25 118 TRP A N 1
ATOM 953 C CA . TRP A 1 118 ? 12.719 -10.008 3.342 1 89.25 118 TRP A CA 1
ATOM 954 C C . TRP A 1 118 ? 11.906 -11.305 3.355 1 89.25 118 TRP A C 1
ATOM 956 O O . TRP A 1 118 ? 10.734 -11.312 2.971 1 89.25 118 TRP A O 1
ATOM 966 N N . ILE A 1 119 ? 12.578 -12.352 3.789 1 92.06 119 ILE A N 1
ATOM 967 C CA . ILE A 1 119 ? 11.914 -13.648 3.746 1 92.06 119 ILE A CA 1
ATOM 968 C C . ILE A 1 119 ? 10.766 -13.672 4.754 1 92.06 119 ILE A C 1
ATOM 970 O O . ILE A 1 119 ? 9.711 -14.242 4.484 1 92.06 119 ILE A O 1
ATOM 974 N N . GLU A 1 120 ? 10.961 -13.109 5.898 1 93.38 120 GLU A N 1
ATOM 975 C CA . GLU A 1 120 ? 9.898 -13.031 6.902 1 93.38 120 GLU A CA 1
ATOM 976 C C . GLU A 1 120 ? 8.727 -12.203 6.398 1 93.38 120 GLU A C 1
ATOM 978 O O . GLU A 1 120 ? 7.566 -12.602 6.551 1 93.38 120 GLU A O 1
ATOM 983 N N . ALA A 1 121 ? 9.055 -11.125 5.793 1 92.19 121 ALA A N 1
ATOM 984 C CA . ALA A 1 121 ? 8.008 -10.258 5.238 1 92.19 121 ALA A CA 1
ATOM 985 C C . ALA A 1 121 ? 7.234 -10.977 4.137 1 92.19 121 ALA A C 1
ATOM 987 O O . ALA A 1 121 ? 6.004 -10.898 4.086 1 92.19 121 ALA A O 1
ATOM 988 N N . ALA A 1 122 ? 7.973 -11.617 3.344 1 94.62 122 ALA A N 1
ATOM 989 C CA . ALA A 1 122 ? 7.324 -12.367 2.268 1 94.62 122 ALA A CA 1
ATOM 990 C C . ALA A 1 122 ? 6.418 -13.461 2.828 1 94.62 122 ALA A C 1
ATOM 992 O O . ALA A 1 122 ? 5.289 -13.641 2.359 1 94.62 122 ALA A O 1
ATOM 993 N N . SER A 1 123 ? 6.934 -14.172 3.805 1 96.75 123 SER A N 1
ATOM 994 C CA . SER A 1 123 ? 6.156 -15.242 4.418 1 96.75 123 SER A CA 1
ATOM 995 C C . SER A 1 123 ? 4.852 -14.719 5.004 1 96.75 123 SER A C 1
ATOM 997 O O . SER A 1 123 ? 3.777 -15.242 4.707 1 96.75 123 SER A O 1
ATOM 999 N N . GLU A 1 124 ? 4.977 -13.719 5.746 1 95.94 124 GLU A N 1
ATOM 1000 C CA . GLU A 1 124 ? 3.785 -13.102 6.32 1 95.94 124 GLU A CA 1
ATOM 1001 C C . GLU A 1 124 ? 2.877 -12.531 5.23 1 95.94 124 GLU A C 1
ATOM 1003 O O . GLU A 1 124 ? 1.652 -12.633 5.324 1 95.94 124 GLU A O 1
ATOM 1008 N N . GLY A 1 125 ? 3.467 -11.984 4.266 1 96.44 125 GLY A N 1
ATOM 1009 C CA . GLY A 1 125 ? 2.729 -11.422 3.145 1 96.44 125 GLY A CA 1
ATOM 1010 C C . GLY A 1 125 ? 1.871 -12.438 2.422 1 96.44 125 GLY A C 1
ATOM 1011 O O . GLY A 1 125 ? 0.711 -12.172 2.104 1 96.44 125 GLY A O 1
ATOM 1012 N N . TRP A 1 126 ? 2.424 -13.562 2.217 1 97.69 126 TRP A N 1
ATOM 1013 C CA . TRP A 1 126 ? 1.669 -14.586 1.501 1 97.69 126 TRP A CA 1
ATOM 1014 C C . TRP A 1 126 ? 0.539 -15.133 2.367 1 97.69 126 TRP A C 1
ATOM 1016 O O . TRP A 1 126 ? -0.521 -15.5 1.855 1 97.69 126 TRP A O 1
ATOM 1026 N N . ASP A 1 127 ? 0.761 -15.203 3.707 1 97.38 127 ASP A N 1
ATOM 1027 C CA . ASP A 1 127 ? -0.335 -15.586 4.594 1 97.38 127 ASP A CA 1
ATOM 1028 C C . ASP A 1 127 ? -1.497 -14.602 4.48 1 97.38 127 ASP A C 1
ATOM 1030 O O . ASP A 1 127 ? -2.656 -15.008 4.371 1 97.38 127 ASP A O 1
ATOM 1034 N N . GLU A 1 128 ? -1.129 -13.406 4.457 1 96.31 128 GLU A N 1
ATOM 1035 C CA . GLU A 1 128 ? -2.152 -12.375 4.336 1 96.31 128 GLU A CA 1
ATOM 1036 C C . GLU A 1 128 ? -2.844 -12.438 2.979 1 96.31 128 GLU A C 1
ATOM 1038 O O . GLU A 1 128 ? -4.07 -12.367 2.896 1 96.31 128 GLU A O 1
ATOM 1043 N N . GLU A 1 129 ? -2.105 -12.516 1.925 1 97.56 129 GLU A N 1
ATOM 1044 C CA . GLU A 1 129 ? -2.67 -12.562 0.58 1 97.56 129 GLU A CA 1
ATOM 1045 C C . GLU A 1 129 ? -3.58 -13.781 0.407 1 97.56 129 GLU A C 1
ATOM 1047 O O . GLU A 1 129 ? -4.574 -13.719 -0.319 1 97.56 129 GLU A O 1
ATOM 1052 N N . SER A 1 130 ? -3.18 -14.891 1.047 1 97.88 130 SER A N 1
ATOM 1053 C CA . SER A 1 130 ? -4.027 -16.078 0.968 1 97.88 130 SER A CA 1
ATOM 1054 C C . SER A 1 130 ? -5.402 -15.812 1.565 1 97.88 130 SER A C 1
ATOM 1056 O O . SER A 1 130 ? -6.414 -16.297 1.046 1 97.88 130 SER A O 1
ATOM 1058 N N . MET A 1 131 ? -5.422 -15.078 2.648 1 97.44 131 MET A N 1
ATOM 1059 C CA . MET A 1 131 ? -6.699 -14.727 3.268 1 97.44 131 MET A CA 1
ATOM 1060 C C . MET A 1 131 ? -7.48 -13.766 2.381 1 97.44 131 MET A C 1
ATOM 1062 O O . MET A 1 131 ? -8.703 -13.891 2.242 1 97.44 131 MET A O 1
ATOM 1066 N N . ASN A 1 132 ? -6.824 -12.82 1.823 1 97.62 132 ASN A N 1
ATOM 1067 C CA . ASN A 1 132 ? -7.473 -11.898 0.896 1 97.62 132 ASN A CA 1
ATOM 1068 C C . ASN A 1 132 ? -8.078 -12.633 -0.295 1 97.62 132 ASN A C 1
ATOM 1070 O O . ASN A 1 132 ? -9.195 -12.32 -0.722 1 97.62 132 ASN A O 1
ATOM 1074 N N . LEU A 1 133 ? -7.328 -13.547 -0.829 1 98.38 133 LEU A N 1
ATOM 1075 C CA . LEU A 1 133 ? -7.82 -14.352 -1.94 1 98.38 133 LEU A CA 1
ATOM 1076 C C . LEU A 1 133 ? -9.062 -15.133 -1.535 1 98.38 133 LEU A C 1
ATOM 1078 O O . LEU A 1 133 ? -10.047 -15.188 -2.283 1 98.38 133 LEU A O 1
ATOM 1082 N N . LEU A 1 134 ? -9 -15.703 -0.342 1 98.44 134 LEU A N 1
ATOM 1083 C CA . LEU A 1 134 ? -10.148 -16.453 0.152 1 98.44 134 LEU A CA 1
ATOM 1084 C C . LEU A 1 134 ? -11.383 -15.555 0.242 1 98.44 134 LEU A C 1
ATOM 1086 O O . LEU A 1 134 ? -12.469 -15.938 -0.194 1 98.44 134 LEU A O 1
ATOM 1090 N N . GLU A 1 135 ? -11.172 -14.383 0.79 1 98.06 135 GLU A N 1
ATOM 1091 C CA . GLU A 1 135 ? -12.289 -13.445 0.917 1 98.06 135 GLU A CA 1
ATOM 1092 C C . GLU A 1 135 ? -12.828 -13.039 -0.452 1 98.06 135 GLU A C 1
ATOM 1094 O O . GLU A 1 135 ? -14.039 -12.945 -0.641 1 98.06 135 GLU A O 1
ATOM 1099 N N . TYR A 1 136 ? -11.938 -12.844 -1.401 1 98.44 136 TYR A N 1
ATOM 1100 C CA . TYR A 1 136 ? -12.328 -12.5 -2.764 1 98.44 136 TYR A CA 1
ATOM 1101 C C . TYR A 1 136 ? -13.141 -13.617 -3.396 1 98.44 136 TYR A C 1
ATOM 1103 O O . TYR A 1 136 ? -14.18 -13.367 -4.012 1 98.44 136 TYR A O 1
ATOM 1111 N N . LEU A 1 137 ? -12.688 -14.836 -3.227 1 98.19 137 LEU A N 1
ATOM 1112 C CA . LEU A 1 137 ? -13.367 -15.992 -3.797 1 98.19 137 LEU A CA 1
ATOM 1113 C C . LEU A 1 137 ? -14.758 -16.156 -3.203 1 98.19 137 LEU A C 1
ATOM 1115 O O . LEU A 1 137 ? -15.695 -16.562 -3.898 1 98.19 137 LEU A O 1
ATOM 1119 N N . ARG A 1 138 ? -14.914 -15.781 -1.904 1 97.12 138 ARG A N 1
ATOM 1120 C CA . ARG A 1 138 ? -16.203 -15.891 -1.227 1 97.12 138 ARG A CA 1
ATOM 1121 C C . ARG A 1 138 ? -17.188 -14.859 -1.759 1 97.12 138 ARG A C 1
ATOM 1123 O O . ARG A 1 138 ? -18.406 -15.109 -1.794 1 97.12 138 ARG A O 1
ATOM 1130 N N . ARG A 1 139 ? -16.719 -13.789 -2.145 1 94.75 139 ARG A N 1
ATOM 1131 C CA . ARG A 1 139 ? -17.578 -12.68 -2.555 1 94.75 139 ARG A CA 1
ATOM 1132 C C . ARG A 1 139 ? -17.938 -12.781 -4.031 1 94.75 139 ARG A C 1
ATOM 1134 O O . ARG A 1 139 ? -18.875 -12.125 -4.492 1 94.75 139 ARG A O 1
ATOM 1141 N N . ASN A 1 140 ? -17.25 -13.531 -4.738 1 86.69 140 ASN A N 1
ATOM 1142 C CA . ASN A 1 140 ? -17.422 -13.594 -6.184 1 86.69 140 ASN A CA 1
ATOM 1143 C C . ASN A 1 140 ? -17.578 -15.031 -6.668 1 86.69 140 ASN A C 1
ATOM 1145 O O . ASN A 1 140 ? -18.281 -15.297 -7.645 1 86.69 140 ASN A O 1
ATOM 1149 N N . MET B 1 1 ? 17.891 26.375 -2.461 1 64.19 1 MET B N 1
ATOM 1150 C CA . MET B 1 1 ? 17.266 25.891 -3.684 1 64.19 1 MET B CA 1
ATOM 1151 C C . MET B 1 1 ? 15.75 26.109 -3.643 1 64.19 1 MET B C 1
ATOM 1153 O O . MET B 1 1 ? 15.148 26.125 -2.568 1 64.19 1 MET B O 1
ATOM 1157 N N . ASP B 1 2 ? 15.195 26.578 -4.586 1 88.31 2 ASP B N 1
ATOM 1158 C CA . ASP B 1 2 ? 13.773 26.891 -4.723 1 88.31 2 ASP B CA 1
ATOM 1159 C C . ASP B 1 2 ? 12.922 25.625 -4.562 1 88.31 2 ASP B C 1
ATOM 1161 O O . ASP B 1 2 ? 13.305 24.547 -5.016 1 88.31 2 ASP B O 1
ATOM 1165 N N . THR B 1 3 ? 11.969 25.688 -3.539 1 94.44 3 THR B N 1
ATOM 1166 C CA . THR B 1 3 ? 11.102 24.531 -3.34 1 94.44 3 THR B CA 1
ATOM 1167 C C . THR B 1 3 ? 9.688 24.844 -3.809 1 94.44 3 THR B C 1
ATOM 1169 O O . THR B 1 3 ? 9.328 26 -4.035 1 94.44 3 THR B O 1
ATOM 1172 N N . ARG B 1 4 ? 8.961 23.891 -4.09 1 95.12 4 ARG B N 1
ATOM 1173 C CA . ARG B 1 4 ? 7.566 23.953 -4.52 1 95.12 4 ARG B CA 1
ATOM 1174 C C . ARG B 1 4 ? 6.641 23.359 -3.459 1 95.12 4 ARG B C 1
ATOM 1176 O O . ARG B 1 4 ? 7.086 22.641 -2.564 1 95.12 4 ARG B O 1
ATOM 1183 N N . SER B 1 5 ? 5.387 23.734 -3.541 1 96.62 5 SER B N 1
ATOM 1184 C CA . SER B 1 5 ? 4.383 23.266 -2.594 1 96.62 5 SER B CA 1
ATOM 1185 C C . SER B 1 5 ? 3.094 22.875 -3.309 1 96.62 5 SER B C 1
ATOM 1187 O O . SER B 1 5 ? 2.797 23.391 -4.391 1 96.62 5 SER B O 1
ATOM 1189 N N . ILE B 1 6 ? 2.406 21.953 -2.676 1 96.44 6 ILE B N 1
ATOM 1190 C CA . ILE B 1 6 ? 1.021 21.609 -2.99 1 96.44 6 ILE B CA 1
ATOM 1191 C C . ILE B 1 6 ? 0.086 22.297 -1.994 1 96.44 6 ILE B C 1
ATOM 1193 O O . ILE B 1 6 ? 0.272 22.188 -0.781 1 96.44 6 ILE B O 1
ATOM 1197 N N . VAL B 1 7 ? -0.867 23.031 -2.553 1 98.25 7 VAL B N 1
ATOM 1198 C CA . VAL B 1 7 ? -1.874 23.641 -1.697 1 98.25 7 VAL B CA 1
ATOM 1199 C C . VAL B 1 7 ? -3.266 23.188 -2.119 1 98.25 7 VAL B C 1
ATOM 1201 O O . VAL B 1 7 ? -3.635 23.297 -3.291 1 98.25 7 VAL B O 1
ATOM 1204 N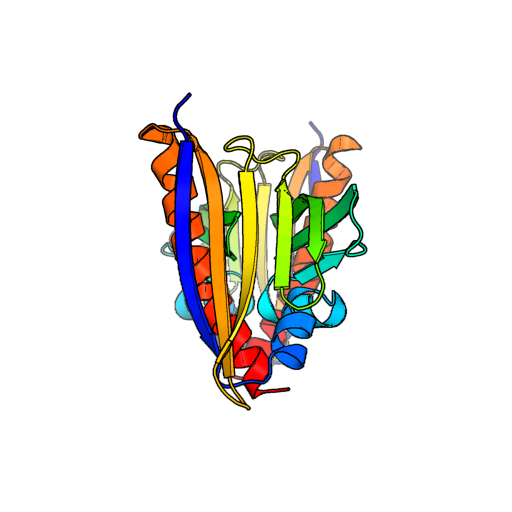 N . LYS B 1 8 ? -3.975 22.672 -1.121 1 98.5 8 LYS B N 1
ATOM 1205 C CA . LYS B 1 8 ? -5.336 22.219 -1.373 1 98.5 8 LYS B CA 1
ATOM 1206 C C . LYS B 1 8 ? -6.281 22.656 -0.262 1 98.5 8 LYS B C 1
ATOM 1208 O O . LYS B 1 8 ? -5.852 22.906 0.868 1 98.5 8 LYS B O 1
ATOM 1213 N N . GLU B 1 9 ? -7.496 22.766 -0.693 1 98.56 9 GLU B N 1
ATOM 1214 C CA . GLU B 1 9 ? -8.555 23.062 0.264 1 98.56 9 GLU B CA 1
ATOM 1215 C C . GLU B 1 9 ? -9.719 22.078 0.12 1 98.56 9 GLU B C 1
ATOM 1217 O O . GLU B 1 9 ? -10.188 21.812 -0.992 1 98.56 9 GLU B O 1
ATOM 1222 N N . PHE B 1 10 ? -10.117 21.578 1.284 1 98.44 10 PHE B N 1
ATOM 1223 C CA . PHE B 1 10 ? -11.219 20.625 1.323 1 98.44 10 PHE B CA 1
ATOM 1224 C C . PHE B 1 10 ? -12.305 21.109 2.289 1 98.44 10 PHE B C 1
ATOM 1226 O O . PHE B 1 10 ? -12 21.719 3.314 1 98.44 10 PHE B O 1
ATOM 1233 N N . ARG B 1 11 ? -13.523 20.812 1.887 1 98.44 11 ARG B N 1
ATOM 1234 C CA . ARG B 1 11 ? -14.641 21.094 2.779 1 98.44 11 ARG B CA 1
ATOM 1235 C C . ARG B 1 11 ? -15.352 19.797 3.17 1 98.44 11 ARG B C 1
ATOM 1237 O O . ARG B 1 11 ? -15.703 18.984 2.309 1 98.44 11 ARG B O 1
ATOM 1244 N N . TYR B 1 12 ? -15.516 19.609 4.457 1 98.44 12 TYR B N 1
ATOM 1245 C CA . TYR B 1 12 ? -16.219 18.453 4.984 1 98.44 12 TYR B CA 1
ATOM 1246 C C . TYR B 1 12 ? -17.484 18.875 5.734 1 98.44 12 TYR B C 1
ATOM 1248 O O . TYR B 1 12 ? -17.422 19.719 6.633 1 98.44 12 TYR B O 1
ATOM 1256 N N . ASP B 1 13 ? -18.625 18.297 5.418 1 98.12 13 ASP B N 1
ATOM 1257 C CA . ASP B 1 13 ? -19.875 18.578 6.129 1 98.12 13 ASP B CA 1
ATOM 1258 C C . ASP B 1 13 ? -19.938 17.828 7.457 1 98.12 13 ASP B C 1
ATOM 1260 O O . ASP B 1 13 ? -20.906 17.141 7.746 1 98.12 13 ASP B O 1
ATOM 1264 N N . PHE B 1 14 ? -18.906 18 8.227 1 98.44 14 PHE B N 1
ATOM 1265 C CA . PHE B 1 14 ? -18.75 17.438 9.562 1 98.44 14 PHE B CA 1
ATOM 1266 C C . PHE B 1 14 ? -18.125 18.453 10.516 1 98.44 14 PHE B C 1
ATOM 1268 O O . PHE B 1 14 ? -17.328 19.297 10.094 1 98.44 14 PHE B O 1
ATOM 1275 N N . PRO B 1 15 ? -18.516 18.391 11.789 1 97.75 15 PRO B N 1
ATOM 1276 C CA . PRO B 1 15 ? -17.984 19.344 12.766 1 97.75 15 PRO B CA 1
ATOM 1277 C C . PRO B 1 15 ? -16.469 19.266 12.891 1 97.75 15 PRO B C 1
ATOM 1279 O O . PRO B 1 15 ? -15.875 18.203 12.664 1 97.75 15 PRO B O 1
ATOM 1282 N N . LEU B 1 16 ? -15.883 20.344 13.328 1 97.94 16 LEU B N 1
ATOM 1283 C CA . LEU B 1 16 ? -14.438 20.5 13.438 1 97.94 16 LEU B CA 1
ATOM 1284 C C . LEU B 1 16 ? -13.844 19.438 14.344 1 97.94 16 LEU B C 1
ATOM 1286 O O . LEU B 1 16 ? -12.797 18.859 14.031 1 97.94 16 LEU B O 1
ATOM 1290 N N . GLU B 1 17 ? -14.508 19.188 15.445 1 97.19 17 GLU B N 1
ATOM 1291 C CA . GLU B 1 17 ? -13.992 18.219 16.406 1 97.19 17 GLU B CA 1
ATOM 1292 C C . GLU B 1 17 ? -13.844 16.828 15.773 1 97.19 17 GLU B C 1
ATOM 1294 O O . GLU B 1 17 ? -12.867 16.125 16.031 1 97.19 17 GLU B O 1
ATOM 1299 N N . LYS B 1 18 ? -14.727 16.516 14.93 1 97.88 18 LYS B N 1
ATOM 1300 C CA . LYS B 1 18 ? -14.711 15.211 14.273 1 97.88 18 LYS B CA 1
ATOM 1301 C C . LYS B 1 18 ? -13.594 15.141 13.242 1 97.88 18 LYS B C 1
ATOM 1303 O O . LYS B 1 18 ? -12.859 14.148 13.18 1 97.88 18 LYS B O 1
ATOM 1308 N N . VAL B 1 19 ? -13.453 16.141 12.477 1 98.44 19 VAL B N 1
ATOM 1309 C CA . VAL B 1 19 ? -12.422 16.172 11.445 1 98.44 19 VAL B CA 1
ATOM 1310 C C . VAL B 1 19 ? -11.039 16.172 12.094 1 98.44 19 VAL B C 1
ATOM 1312 O O . VAL B 1 19 ? -10.141 15.453 11.664 1 98.44 19 VAL B O 1
ATOM 1315 N N . TRP B 1 20 ? -10.898 16.938 13.141 1 97.94 20 TRP B N 1
ATOM 1316 C CA . TRP B 1 20 ? -9.648 17 13.891 1 97.94 20 TRP B CA 1
ATOM 1317 C C . TRP B 1 20 ? -9.273 15.617 14.43 1 97.94 20 TRP B C 1
ATOM 1319 O O . TRP B 1 20 ? -8.141 15.164 14.258 1 97.94 20 TRP B O 1
ATOM 1329 N N . SER B 1 21 ? -10.203 15.008 15.008 1 97.56 21 SER B N 1
ATOM 1330 C CA . SER B 1 21 ? -9.953 13.672 15.547 1 97.56 21 SER B CA 1
ATOM 1331 C C . SER B 1 21 ? -9.539 12.703 14.453 1 97.56 21 SER B C 1
ATOM 1333 O O . SER B 1 21 ? -8.562 11.961 14.609 1 97.56 21 SER B O 1
ATOM 1335 N N . ALA B 1 22 ? -10.18 12.766 13.336 1 97.94 22 ALA B N 1
ATOM 1336 C CA . ALA B 1 22 ? -9.93 11.859 12.211 1 97.94 22 ALA B CA 1
ATOM 1337 C C . ALA B 1 22 ? -8.516 12.047 11.664 1 97.94 22 ALA B C 1
ATOM 1339 O O . ALA B 1 22 ? -7.945 11.133 11.07 1 97.94 22 ALA B O 1
ATOM 1340 N N . VAL B 1 23 ? -7.938 13.203 11.938 1 97.5 23 VAL B N 1
ATOM 1341 C CA . VAL B 1 23 ? -6.652 13.523 11.328 1 97.5 23 VAL B CA 1
ATOM 1342 C C . VAL B 1 23 ? -5.539 13.383 12.367 1 97.5 23 VAL B C 1
ATOM 1344 O O . VAL B 1 23 ? -4.359 13.352 12.023 1 97.5 23 VAL B O 1
ATOM 1347 N N . THR B 1 24 ? -5.898 13.164 13.617 1 96.44 24 THR B N 1
ATOM 1348 C CA . THR B 1 24 ? -4.852 13.219 14.633 1 96.44 24 THR B CA 1
ATOM 1349 C C . THR B 1 24 ? -4.832 11.945 15.461 1 96.44 24 THR B C 1
ATOM 1351 O O . THR B 1 24 ? -3.854 11.656 16.156 1 96.44 24 THR B O 1
ATOM 1354 N N . VAL B 1 25 ? -5.945 11.242 15.5 1 96.06 25 VAL B N 1
ATOM 1355 C CA . VAL B 1 25 ? -6.051 10.039 16.328 1 96.06 25 VAL B CA 1
ATOM 1356 C C . VAL B 1 25 ? -5.594 8.82 15.531 1 96.06 25 VAL B C 1
ATOM 1358 O O . VAL B 1 25 ? -6.188 8.484 14.5 1 96.06 25 VAL B O 1
ATOM 1361 N N . ASN B 1 26 ? -4.605 8.117 16.062 1 97 26 ASN B N 1
ATOM 1362 C CA . ASN B 1 26 ? -4.008 6.988 15.352 1 97 26 ASN B CA 1
ATOM 1363 C C . ASN B 1 26 ? -5.047 5.926 15.016 1 97 26 ASN B C 1
ATOM 1365 O O . ASN B 1 26 ? -5.062 5.398 13.898 1 97 26 ASN B O 1
ATOM 1369 N N . GLU B 1 27 ? -5.953 5.633 15.961 1 96.94 27 GLU B N 1
ATOM 1370 C CA . GLU B 1 27 ? -6.977 4.605 15.797 1 96.94 27 GLU B CA 1
ATOM 1371 C C . GLU B 1 27 ? -7.953 4.969 14.68 1 96.94 27 GLU B C 1
ATOM 1373 O O . GLU B 1 27 ? -8.688 4.113 14.188 1 96.94 27 GLU B O 1
ATOM 1378 N N . GLU B 1 28 ? -7.938 6.211 14.289 1 97.56 28 GLU B N 1
ATOM 1379 C CA . GLU B 1 28 ? -8.781 6.652 13.18 1 97.56 28 GLU B CA 1
ATOM 1380 C C . GLU B 1 28 ? -7.988 6.73 11.875 1 97.56 28 GLU B C 1
ATOM 1382 O O . GLU B 1 28 ? -8.484 6.336 10.82 1 97.56 28 GLU B O 1
ATOM 1387 N N . LEU B 1 29 ? -6.777 7.184 11.969 1 97.69 29 LEU B N 1
ATOM 1388 C CA . LEU B 1 29 ? -5.922 7.391 10.805 1 97.69 29 LEU B CA 1
ATOM 1389 C C . LEU B 1 29 ? -5.715 6.086 10.039 1 97.69 29 LEU B C 1
ATOM 1391 O O . LEU B 1 29 ? -5.602 6.09 8.812 1 97.69 29 LEU B O 1
ATOM 1395 N N . ILE B 1 30 ? -5.805 4.906 10.734 1 97.06 30 ILE B N 1
ATOM 1396 C CA . ILE B 1 30 ? -5.52 3.617 10.109 1 97.06 30 ILE B CA 1
ATOM 1397 C C . ILE B 1 30 ? -6.668 3.223 9.188 1 97.06 30 ILE B C 1
ATOM 1399 O O . ILE B 1 30 ? -6.547 2.281 8.398 1 97.06 30 ILE B O 1
ATOM 1403 N N . HIS B 1 31 ? -7.727 3.963 9.234 1 96.88 31 HIS B N 1
ATOM 1404 C CA . HIS B 1 31 ? -8.891 3.592 8.438 1 96.88 31 HIS B CA 1
ATOM 1405 C C . HIS B 1 31 ? -8.906 4.332 7.105 1 96.88 31 HIS B C 1
ATOM 1407 O O . HIS B 1 31 ? -9.656 3.971 6.199 1 96.88 31 HIS B O 1
ATOM 1413 N N . TRP B 1 32 ? -8.062 5.34 6.992 1 97 32 TRP B N 1
ATOM 1414 C CA . TRP B 1 32 ? -8.18 6.078 5.738 1 97 32 TRP B CA 1
ATOM 1415 C C . TRP B 1 32 ? -6.805 6.492 5.219 1 97 32 TRP B C 1
ATOM 1417 O O . TRP B 1 32 ? -6.645 6.777 4.031 1 97 32 TRP B O 1
ATOM 1427 N N . LEU B 1 33 ? -5.777 6.602 6.043 1 97.31 33 LEU B N 1
ATOM 1428 C CA . LEU B 1 33 ? -4.5 7.168 5.629 1 97.31 33 LEU B CA 1
ATOM 1429 C C . LEU B 1 33 ? -3.486 6.066 5.332 1 97.31 33 LEU B C 1
ATOM 1431 O O . LEU B 1 33 ? -2.889 6.043 4.254 1 97.31 33 LEU B O 1
ATOM 1435 N N . ALA B 1 34 ? -3.191 5.164 6.328 1 96.62 34 ALA B N 1
ATOM 1436 C CA . ALA B 1 34 ? -2.191 4.102 6.254 1 96.62 34 ALA B CA 1
ATOM 1437 C C . ALA B 1 34 ? -2.656 2.861 7.012 1 96.62 34 ALA B C 1
ATOM 1439 O O . ALA B 1 34 ? -3.6 2.924 7.801 1 96.62 34 ALA B O 1
ATOM 1440 N N . ASP B 1 35 ? -1.902 1.748 6.797 1 95.06 35 ASP B N 1
ATOM 1441 C CA . ASP B 1 35 ? -2.299 0.497 7.438 1 95.06 35 ASP B CA 1
ATOM 1442 C C . ASP B 1 35 ? -1.925 0.495 8.914 1 95.06 35 ASP B C 1
ATOM 1444 O O . ASP B 1 35 ? -2.574 -0.171 9.727 1 95.06 35 ASP B O 1
ATOM 1448 N N . LYS B 1 36 ? -0.835 1.154 9.258 1 96.19 36 LYS B N 1
ATOM 1449 C CA . LYS B 1 36 ? -0.387 1.346 10.633 1 96.19 36 LYS B CA 1
ATOM 1450 C C . LYS B 1 36 ? 0.092 2.777 10.859 1 96.19 36 LYS B C 1
ATOM 1452 O O . LYS B 1 36 ? 0.783 3.348 10.016 1 96.19 36 LYS B O 1
ATOM 1457 N N . VAL B 1 37 ? -0.321 3.324 11.938 1 96.75 37 VAL B N 1
ATOM 1458 C CA . VAL B 1 37 ? 0.104 4.66 12.344 1 96.75 37 VAL B CA 1
ATOM 1459 C C . VAL B 1 37 ? 0.556 4.637 13.805 1 96.75 37 VAL B C 1
ATOM 1461 O O . VAL B 1 37 ? -0.134 4.086 14.664 1 96.75 37 VAL B O 1
ATOM 1464 N N . THR B 1 38 ? 1.719 5.195 13.977 1 96.38 38 THR B N 1
ATOM 1465 C CA . THR B 1 38 ? 2.209 5.25 15.352 1 96.38 38 THR B CA 1
ATOM 1466 C C . THR B 1 38 ? 2.729 6.648 15.68 1 96.38 38 THR B C 1
ATOM 1468 O O . THR B 1 38 ? 3.002 7.445 14.781 1 96.38 38 THR B O 1
ATOM 1471 N N . GLY B 1 39 ? 2.828 6.902 16.984 1 93.5 39 GLY B N 1
ATOM 1472 C CA . GLY B 1 39 ? 3.289 8.188 17.5 1 93.5 39 GLY B CA 1
ATOM 1473 C C . GLY B 1 39 ? 2.203 8.977 18.203 1 93.5 39 GLY B C 1
ATOM 1474 O O . GLY B 1 39 ? 1.014 8.734 17.984 1 93.5 39 GLY B O 1
ATOM 1475 N N . ARG B 1 40 ? 2.67 9.891 19.094 1 86.62 40 ARG B N 1
ATOM 1476 C CA . ARG B 1 40 ? 1.751 10.797 19.766 1 86.62 40 ARG B CA 1
ATOM 1477 C C . ARG B 1 40 ? 1.812 12.195 19.156 1 86.62 40 ARG B C 1
ATOM 1479 O O . ARG B 1 40 ? 2.895 12.695 18.844 1 86.62 40 ARG B O 1
ATOM 1486 N N . PRO B 1 41 ? 0.618 12.703 18.938 1 89.38 41 PRO B N 1
ATOM 1487 C CA . PRO B 1 41 ? 0.628 14.078 18.438 1 89.38 41 PRO B CA 1
ATOM 1488 C C . PRO B 1 41 ? 1.102 15.094 19.469 1 89.38 41 PRO B C 1
ATOM 1490 O O . PRO B 1 41 ? 0.288 15.82 20.047 1 89.38 41 PRO B O 1
ATOM 1493 N N . LYS B 1 42 ? 2.338 15.078 19.656 1 92.12 42 LYS B N 1
ATOM 1494 C CA . LYS B 1 42 ? 3.055 16.016 20.516 1 92.12 42 LYS B CA 1
ATOM 1495 C C . LYS B 1 42 ? 4.238 16.641 19.781 1 92.12 42 LYS B C 1
ATOM 1497 O O . LYS B 1 42 ? 4.961 15.953 19.062 1 92.12 42 LYS B O 1
ATOM 1502 N N . ILE B 1 43 ? 4.344 17.906 20.141 1 94.44 43 ILE B N 1
ATOM 1503 C CA . ILE B 1 43 ? 5.41 18.641 19.453 1 94.44 43 ILE B CA 1
ATOM 1504 C C . ILE B 1 43 ? 6.75 17.969 19.734 1 94.44 43 ILE B C 1
ATOM 1506 O O . ILE B 1 43 ? 7.074 17.656 20.875 1 94.44 43 ILE B O 1
ATOM 1510 N N . GLY B 1 44 ? 7.41 17.734 18.766 1 94.25 44 GLY B N 1
ATOM 1511 C CA . GLY B 1 44 ? 8.734 17.141 18.875 1 94.25 44 GLY B CA 1
ATOM 1512 C C . GLY B 1 44 ? 8.711 15.633 18.844 1 94.25 44 GLY B C 1
ATOM 1513 O O . GLY B 1 44 ? 9.75 14.992 18.656 1 94.25 44 GLY B O 1
ATOM 1514 N N . ALA B 1 45 ? 7.582 15.078 19 1 95.25 45 ALA B N 1
ATOM 1515 C CA . ALA B 1 45 ? 7.449 13.625 18.969 1 95.25 45 ALA B CA 1
ATOM 1516 C C . ALA B 1 45 ? 7.469 13.094 17.547 1 95.25 45 ALA B C 1
ATOM 1518 O O . ALA B 1 45 ? 7.168 13.828 16.594 1 95.25 45 ALA B O 1
ATOM 1519 N N . LYS B 1 46 ? 7.844 11.812 17.453 1 96.38 46 LYS B N 1
ATOM 1520 C CA . LYS B 1 46 ? 7.93 11.164 16.156 1 96.38 46 LYS B CA 1
ATOM 1521 C C . LYS B 1 46 ? 6.582 10.586 15.742 1 96.38 46 LYS B C 1
ATOM 1523 O O . LYS B 1 46 ? 5.77 10.219 16.594 1 96.38 46 LYS B O 1
ATOM 1528 N N . PHE B 1 47 ? 6.293 10.555 14.43 1 96.31 47 PHE B N 1
ATOM 1529 C CA . PHE B 1 47 ? 5.211 9.773 13.844 1 96.31 47 PHE B CA 1
ATOM 1530 C C . PHE B 1 47 ? 5.754 8.773 12.836 1 96.31 47 PHE B C 1
ATOM 1532 O O . PHE B 1 47 ? 6.855 8.945 12.312 1 96.31 47 PHE B O 1
ATOM 1539 N N . SER B 1 48 ? 4.98 7.695 12.609 1 96.94 48 SER B N 1
ATOM 1540 C CA . SER B 1 48 ? 5.273 6.75 11.539 1 96.94 48 SER B CA 1
ATOM 1541 C C . SER B 1 48 ? 3.996 6.297 10.836 1 96.94 48 SER B C 1
ATOM 1543 O O . SER B 1 48 ? 2.979 6.059 11.492 1 96.94 48 SER B O 1
ATOM 1545 N N . TRP B 1 49 ? 4 6.32 9.523 1 96.62 49 TRP B N 1
ATOM 1546 C CA . TRP B 1 49 ? 2.959 5.754 8.68 1 96.62 49 TRP B CA 1
ATOM 1547 C C . TRP B 1 49 ? 3.48 4.535 7.918 1 96.62 49 TRP B C 1
ATOM 1549 O O . TRP B 1 49 ? 4.5 4.617 7.23 1 96.62 49 TRP B O 1
ATOM 1559 N N . THR B 1 50 ? 2.734 3.369 8.023 1 95.88 50 THR B N 1
ATOM 1560 C CA . THR B 1 50 ? 3.182 2.133 7.395 1 95.88 50 THR B CA 1
ATOM 1561 C C . THR B 1 50 ? 2.113 1.596 6.445 1 95.88 50 THR B C 1
ATOM 1563 O O . THR B 1 50 ? 0.934 1.541 6.797 1 95.88 50 THR B O 1
ATOM 1566 N N . TRP B 1 51 ? 2.564 1.255 5.238 1 95.06 51 TRP B N 1
ATOM 1567 C CA . TRP B 1 51 ? 1.7 0.621 4.25 1 95.06 51 TRP B CA 1
ATOM 1568 C C . TRP B 1 51 ? 2.123 -0.823 4 1 95.06 51 TRP B C 1
ATOM 1570 O O . TRP B 1 51 ? 3.316 -1.115 3.881 1 95.06 51 TRP B O 1
ATOM 1580 N N . ASN B 1 52 ? 1.162 -1.672 3.986 1 92.12 52 ASN B N 1
ATOM 1581 C CA . ASN B 1 52 ? 1.376 -3.084 3.684 1 92.12 52 ASN B CA 1
ATOM 1582 C C . ASN B 1 52 ? 1.427 -3.334 2.18 1 92.12 52 ASN B C 1
ATOM 1584 O O . ASN B 1 52 ? 0.528 -2.918 1.446 1 92.12 52 ASN B O 1
ATOM 1588 N N . LEU B 1 53 ? 2.516 -4.016 1.795 1 93.25 53 LEU B N 1
ATOM 1589 C CA . LEU B 1 53 ? 2.736 -4.277 0.376 1 93.25 53 LEU B CA 1
ATOM 1590 C C . LEU B 1 53 ? 2.67 -5.77 0.08 1 93.25 53 LEU B C 1
ATOM 1592 O O . LEU B 1 53 ? 3.367 -6.262 -0.811 1 93.25 53 LEU B O 1
ATOM 1596 N N . GLY B 1 54 ? 1.978 -6.527 0.973 1 91.25 54 GLY B N 1
ATOM 1597 C CA . GLY B 1 54 ? 1.858 -7.969 0.802 1 91.25 54 GLY B CA 1
ATOM 1598 C C . GLY B 1 54 ? 3.197 -8.68 0.789 1 91.25 54 GLY B C 1
ATOM 1599 O O . GLY B 1 54 ? 4.004 -8.516 1.708 1 91.25 54 GLY B O 1
ATOM 1600 N N . PRO B 1 55 ? 3.461 -9.438 -0.323 1 88.88 55 PRO B N 1
ATOM 1601 C CA . PRO B 1 55 ? 4.707 -10.203 -0.371 1 88.88 55 PRO B CA 1
ATOM 1602 C C . PRO B 1 55 ? 5.945 -9.312 -0.491 1 88.88 55 PRO B C 1
ATOM 1604 O O . PRO B 1 55 ? 7.066 -9.781 -0.277 1 88.88 55 PRO B O 1
ATOM 1607 N N . GLU B 1 56 ? 5.715 -8.062 -0.866 1 90.5 56 GLU B N 1
ATOM 1608 C CA . GLU B 1 56 ? 6.84 -7.137 -0.982 1 90.5 56 GLU B CA 1
ATOM 1609 C C . GLU B 1 56 ? 7.219 -6.551 0.376 1 90.5 56 GLU B C 1
ATOM 1611 O O . GLU B 1 56 ? 8.188 -5.797 0.486 1 90.5 56 GLU B O 1
ATOM 1616 N N . GLY B 1 57 ? 6.398 -6.867 1.372 1 90.75 57 GLY B N 1
ATOM 1617 C CA . GLY B 1 57 ? 6.688 -6.395 2.717 1 90.75 57 GLY B CA 1
ATOM 1618 C C . GLY B 1 57 ? 5.906 -5.148 3.09 1 90.75 57 GLY B C 1
ATOM 1619 O O . GLY B 1 57 ? 4.68 -5.113 2.955 1 90.75 57 GLY B O 1
ATOM 1620 N N . GLU B 1 58 ? 6.633 -4.219 3.742 1 91.88 58 GLU B N 1
ATOM 1621 C CA . GLU B 1 58 ? 6.012 -2.975 4.18 1 91.88 58 GLU B CA 1
ATOM 1622 C C . GLU B 1 58 ? 6.898 -1.773 3.859 1 91.88 58 GLU B C 1
ATOM 1624 O O . GLU B 1 58 ? 8.109 -1.917 3.686 1 91.88 58 GLU B O 1
ATOM 1629 N N . LEU B 1 59 ? 6.25 -0.667 3.711 1 91.75 59 LEU B N 1
ATOM 1630 C CA . LEU B 1 59 ? 6.949 0.612 3.639 1 91.75 59 LEU B CA 1
ATOM 1631 C C . LEU B 1 59 ? 6.527 1.527 4.781 1 91.75 59 LEU B C 1
ATOM 1633 O O . LEU B 1 59 ? 5.332 1.721 5.023 1 91.75 59 LEU B O 1
ATOM 1637 N N . THR B 1 60 ? 7.539 2.027 5.449 1 93.69 60 THR B N 1
ATOM 1638 C CA . THR B 1 60 ? 7.277 2.93 6.566 1 93.69 60 THR B CA 1
ATOM 1639 C C . THR B 1 60 ? 7.906 4.297 6.312 1 93.69 60 THR B C 1
ATOM 1641 O O . THR B 1 60 ? 9.062 4.387 5.898 1 93.69 60 THR B O 1
ATOM 1644 N N . SER B 1 61 ? 7.102 5.336 6.422 1 94.75 61 SER B N 1
ATOM 1645 C CA . SER B 1 61 ? 7.578 6.715 6.426 1 94.75 61 SER B CA 1
ATOM 1646 C C . SER B 1 61 ? 7.566 7.301 7.836 1 94.75 61 SER B C 1
ATOM 1648 O O . SER B 1 61 ? 6.652 7.031 8.617 1 94.75 61 SER B O 1
ATOM 1650 N N . ASN B 1 62 ? 8.609 8.117 8.086 1 95.94 62 ASN B N 1
ATOM 1651 C CA . ASN B 1 62 ? 8.773 8.656 9.43 1 95.94 62 ASN B CA 1
ATOM 1652 C C . ASN B 1 62 ? 8.969 10.172 9.406 1 95.94 62 ASN B C 1
ATOM 1654 O O . ASN B 1 62 ? 9.445 10.719 8.414 1 95.94 62 ASN B O 1
ATOM 1658 N N . GLY B 1 63 ? 8.609 10.766 10.57 1 96.94 63 GLY B N 1
ATOM 1659 C CA . GLY B 1 63 ? 8.828 12.188 10.758 1 96.94 63 GLY B CA 1
ATOM 1660 C C . GLY B 1 63 ? 8.539 12.656 12.172 1 96.94 63 GLY B C 1
ATOM 1661 O O . GLY B 1 63 ? 8.523 11.852 13.102 1 96.94 63 GLY B O 1
ATOM 1662 N N . ILE B 1 64 ? 8.391 14.016 12.258 1 97.06 64 ILE B N 1
ATOM 1663 C CA . ILE B 1 64 ? 8.156 14.602 13.57 1 97.06 64 ILE B CA 1
ATOM 1664 C C . ILE B 1 64 ? 6.988 15.578 13.508 1 97.06 64 ILE B C 1
ATOM 1666 O O . ILE B 1 64 ? 6.727 16.172 12.453 1 97.06 64 ILE B O 1
ATOM 1670 N N . TYR B 1 65 ? 6.32 15.703 14.68 1 97.44 65 TYR B N 1
ATOM 1671 C CA . TYR B 1 65 ? 5.352 16.781 14.844 1 97.44 65 TYR B CA 1
ATOM 1672 C C . TYR B 1 65 ? 6.047 18.109 15.141 1 97.44 65 TYR B C 1
ATOM 1674 O O . TYR B 1 65 ? 6.688 18.25 16.188 1 97.44 65 TYR B O 1
ATOM 1682 N N . LYS B 1 66 ? 5.82 19.078 14.289 1 97.62 66 LYS B N 1
ATOM 1683 C CA . LYS B 1 66 ? 6.516 20.344 14.43 1 97.62 66 LYS B CA 1
ATOM 1684 C C . LYS B 1 66 ? 5.656 21.359 15.18 1 97.62 66 LYS B C 1
ATOM 1686 O O . LYS B 1 66 ? 6.18 22.219 15.906 1 97.62 66 LYS B O 1
ATOM 1691 N N . LYS B 1 67 ? 4.414 21.297 14.953 1 98 67 LYS B N 1
ATOM 1692 C CA . LYS B 1 67 ? 3.463 22.219 15.562 1 98 67 LYS B CA 1
ATOM 1693 C C . LYS B 1 67 ? 2.086 21.578 15.703 1 98 67 LYS B C 1
ATOM 1695 O O . LYS B 1 67 ? 1.63 20.859 14.812 1 98 67 LYS B O 1
ATOM 1700 N N . ILE B 1 68 ? 1.505 21.891 16.828 1 97.69 68 ILE B N 1
ATOM 1701 C CA . ILE B 1 68 ? 0.143 21.438 17.062 1 97.69 68 ILE B CA 1
ATOM 1702 C C . ILE B 1 68 ? -0.636 22.5 17.844 1 97.69 68 ILE B C 1
ATOM 1704 O O . ILE B 1 68 ? -0.317 22.781 18.984 1 97.69 68 ILE B O 1
ATOM 1708 N N . ILE B 1 69 ? -1.542 23.047 17.234 1 98 69 ILE B N 1
ATOM 1709 C CA . ILE B 1 69 ? -2.551 23.891 17.875 1 98 69 ILE B CA 1
ATOM 1710 C C . ILE B 1 69 ? -3.93 23.266 17.719 1 98 69 ILE B C 1
ATOM 1712 O O . ILE B 1 69 ? -4.508 23.281 16.625 1 98 69 ILE B O 1
ATOM 1716 N N . PRO B 1 70 ? -4.414 22.688 18.797 1 97.25 70 PRO B N 1
ATOM 1717 C CA . PRO B 1 70 ? -5.66 21.938 18.688 1 97.25 70 PRO B CA 1
ATOM 1718 C C . PRO B 1 70 ? -6.75 22.703 17.953 1 97.25 70 PRO B C 1
ATOM 1720 O O . PRO B 1 70 ? -7.012 23.859 18.25 1 97.25 70 PRO B O 1
ATOM 1723 N N . PHE B 1 71 ? -7.336 22.031 16.906 1 97.81 71 PHE B N 1
ATOM 1724 C CA . PHE B 1 71 ? -8.484 22.469 16.125 1 97.81 71 PHE B CA 1
ATOM 1725 C C . PHE B 1 71 ? -8.102 23.578 15.164 1 97.81 71 PHE B C 1
ATOM 1727 O O . PHE B 1 71 ? -8.961 24.141 14.477 1 97.81 71 PHE B O 1
ATOM 1734 N N . GLU B 1 72 ? -6.816 23.875 15.141 1 98.38 72 GLU B N 1
ATOM 1735 C CA . GLU B 1 72 ? -6.434 25.016 14.32 1 98.38 72 GLU B CA 1
ATOM 1736 C C . GLU B 1 72 ? -5.344 24.641 13.32 1 98.38 72 GLU B C 1
ATOM 1738 O O . GLU B 1 72 ? -5.465 24.922 12.125 1 98.38 72 GLU B O 1
ATOM 1743 N N . GLU B 1 73 ? -4.27 24.047 13.852 1 98.62 73 GLU B N 1
ATOM 1744 C CA . GLU B 1 73 ? -3.111 23.859 12.984 1 98.62 73 GLU B CA 1
ATOM 1745 C C . GLU B 1 73 ? -2.289 22.641 13.406 1 98.62 73 GLU B C 1
ATOM 1747 O O . GLU B 1 73 ? -2.062 22.422 14.602 1 98.62 73 GLU B O 1
ATOM 1752 N N . LEU B 1 74 ? -1.833 21.859 12.422 1 98.31 74 LEU B N 1
ATOM 1753 C CA . LEU B 1 74 ? -0.911 20.75 12.578 1 98.31 74 LEU B CA 1
ATOM 1754 C C . LEU B 1 74 ? 0.195 20.812 11.531 1 98.31 74 LEU B C 1
ATOM 1756 O O . LEU B 1 74 ? -0.082 20.938 10.336 1 98.31 74 LEU B O 1
ATOM 1760 N N . ILE B 1 75 ? 1.434 20.734 11.984 1 98.5 75 ILE B N 1
ATOM 1761 C CA . ILE B 1 75 ? 2.561 20.688 11.055 1 98.5 75 ILE B CA 1
ATOM 1762 C C . ILE B 1 75 ? 3.408 19.453 11.336 1 98.5 75 ILE B C 1
ATOM 1764 O O . ILE B 1 75 ? 3.832 19.219 12.469 1 98.5 75 ILE B O 1
ATOM 1768 N N . LEU B 1 76 ? 3.6 18.672 10.32 1 97.81 76 LEU B N 1
ATOM 1769 C CA . LEU B 1 76 ? 4.484 17.516 10.336 1 97.81 76 LEU B CA 1
ATOM 1770 C C . LEU B 1 76 ? 5.676 17.734 9.406 1 97.81 76 LEU B C 1
ATOM 1772 O O . LEU B 1 76 ? 5.547 18.359 8.359 1 97.81 76 LEU B O 1
ATOM 1776 N N . GLU B 1 77 ? 6.766 17.125 9.805 1 97.38 77 GLU B N 1
ATOM 1777 C CA . GLU B 1 77 ? 7.953 17.141 8.961 1 97.38 77 GLU B CA 1
ATOM 1778 C C . GLU B 1 77 ? 8.555 15.75 8.82 1 97.38 77 GLU B C 1
ATOM 1780 O O . GLU B 1 77 ? 8.781 15.062 9.82 1 97.38 77 GLU B O 1
ATOM 1785 N N . TRP B 1 78 ? 8.891 15.43 7.586 1 96.25 78 TRP B N 1
ATOM 1786 C CA . TRP B 1 78 ? 9.508 14.133 7.336 1 96.25 78 TRP B CA 1
ATOM 1787 C C . TRP B 1 78 ? 10.992 14.148 7.688 1 96.25 78 TRP B C 1
ATOM 1789 O O . TRP B 1 78 ? 11.664 15.172 7.504 1 96.25 78 TRP B O 1
ATOM 1799 N N . GLU B 1 79 ? 11.602 13.109 8.188 1 90.81 79 GLU B N 1
ATOM 1800 C CA . GLU B 1 79 ? 13.023 12.992 8.477 1 90.81 79 GLU B CA 1
ATOM 1801 C C . GLU B 1 79 ? 13.781 12.375 7.301 1 90.81 79 GLU B C 1
ATOM 1803 O O . GLU B 1 79 ? 14.906 12.766 7.008 1 90.81 79 GLU B O 1
ATOM 1808 N N . ASP B 1 80 ? 13.312 11.539 6.523 1 85 80 ASP B N 1
ATOM 1809 C CA . ASP B 1 80 ? 14.062 10.812 5.504 1 85 80 ASP B CA 1
ATOM 1810 C C . ASP B 1 80 ? 13.234 10.648 4.234 1 85 80 ASP B C 1
ATOM 1812 O O . ASP B 1 80 ? 13.188 9.555 3.652 1 85 80 ASP B O 1
ATOM 1816 N N . HIS B 1 81 ? 12.766 11.805 3.879 1 89.44 81 HIS B N 1
ATOM 1817 C CA . HIS B 1 81 ? 12.07 11.75 2.602 1 89.44 81 HIS B CA 1
ATOM 1818 C C . HIS B 1 81 ? 13.047 11.82 1.434 1 89.44 81 HIS B C 1
ATOM 1820 O O . HIS B 1 81 ? 13.922 12.688 1.405 1 89.44 81 HIS B O 1
ATOM 1826 N N . PRO B 1 82 ? 12.82 10.953 0.533 1 85.56 82 PRO B N 1
ATOM 1827 C CA . PRO B 1 82 ? 13.781 10.898 -0.57 1 85.56 82 PRO B CA 1
ATOM 1828 C C . PRO B 1 82 ? 13.852 12.211 -1.351 1 85.56 82 PRO B C 1
ATOM 1830 O O . PRO B 1 82 ? 14.883 12.516 -1.961 1 85.56 82 PRO B O 1
ATOM 1833 N N . ALA B 1 83 ? 12.805 12.977 -1.314 1 87.12 83 ALA B N 1
ATOM 1834 C CA . ALA B 1 83 ? 12.766 14.211 -2.094 1 87.12 83 ALA B CA 1
ATOM 1835 C C . ALA B 1 83 ? 13.383 15.367 -1.319 1 87.12 83 ALA B C 1
ATOM 1837 O O . ALA B 1 83 ? 13.625 16.438 -1.879 1 87.12 83 ALA B O 1
ATOM 1838 N N . GLY B 1 84 ? 13.617 15.25 -0.054 1 87.81 84 GLY B N 1
ATOM 1839 C CA . GLY B 1 84 ? 14.195 16.328 0.728 1 87.81 84 GLY B CA 1
ATOM 1840 C C . GLY B 1 84 ? 13.422 16.641 1.994 1 87.81 84 GLY B C 1
ATOM 1841 O O . GLY B 1 84 ? 12.867 15.727 2.627 1 87.81 84 GLY B O 1
ATOM 1842 N N . SER B 1 85 ? 13.516 17.922 2.361 1 92.81 85 SER B N 1
ATOM 1843 C CA . SER B 1 85 ? 12.836 18.375 3.57 1 92.81 85 SER B CA 1
ATOM 1844 C C . SER B 1 85 ? 11.359 18.672 3.297 1 92.81 85 SER B C 1
ATOM 1846 O O . SER B 1 85 ? 11.008 19.812 2.975 1 92.81 85 SER B O 1
ATOM 1848 N N . ILE B 1 86 ? 10.602 17.688 3.465 1 96.19 86 ILE B N 1
ATOM 1849 C CA . ILE B 1 86 ? 9.18 17.781 3.131 1 96.19 86 ILE B CA 1
ATOM 1850 C C . ILE B 1 86 ? 8.375 18.078 4.395 1 96.19 86 ILE B C 1
ATOM 1852 O O . ILE B 1 86 ? 8.578 17.438 5.43 1 96.19 86 ILE B O 1
ATOM 1856 N N . GLU B 1 87 ? 7.477 19.031 4.293 1 97.62 87 GLU B N 1
ATOM 1857 C CA . GLU B 1 87 ? 6.613 19.438 5.398 1 97.62 87 GLU B CA 1
ATOM 1858 C C . GLU B 1 87 ? 5.141 19.375 5 1 97.62 87 GLU B C 1
ATOM 1860 O O . GLU B 1 87 ? 4.785 19.719 3.873 1 97.62 87 GLU B O 1
ATOM 1865 N N . LEU B 1 88 ? 4.305 18.953 5.984 1 98.25 88 LEU B N 1
ATOM 1866 C CA . LEU B 1 88 ? 2.855 18.969 5.832 1 98.25 88 LEU B CA 1
ATOM 1867 C C . LEU B 1 88 ? 2.213 19.891 6.855 1 98.25 88 LEU B C 1
ATOM 1869 O O . LEU B 1 88 ? 2.342 19.688 8.062 1 98.25 88 LEU B O 1
ATOM 1873 N N . LYS B 1 89 ? 1.549 20.906 6.332 1 98.81 89 LYS B N 1
ATOM 1874 C CA . LYS B 1 89 ? 0.776 21.828 7.168 1 98.81 89 LYS B CA 1
ATOM 1875 C C . LYS B 1 89 ? -0.722 21.641 6.941 1 98.81 89 LYS B C 1
ATOM 1877 O O . LYS B 1 89 ? -1.191 21.688 5.801 1 98.81 89 LYS B O 1
ATOM 1882 N N . LEU B 1 90 ? -1.406 21.469 8.047 1 98.75 90 LEU B N 1
ATOM 1883 C CA . LEU B 1 90 ? -2.861 21.375 8.031 1 98.75 90 LEU B CA 1
ATOM 1884 C C . LEU B 1 90 ? -3.492 22.469 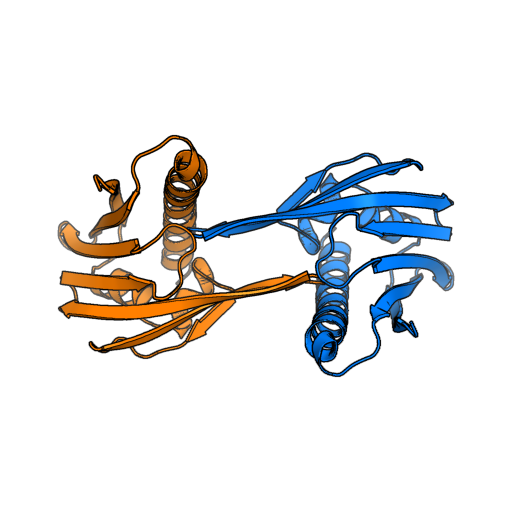8.875 1 98.75 90 LEU B C 1
ATOM 1886 O O . LEU B 1 90 ? -3.145 22.641 10.047 1 98.75 90 LEU B O 1
ATOM 1890 N N . GLU B 1 91 ? -4.344 23.172 8.219 1 98.88 91 GLU B N 1
ATOM 1891 C CA . GLU B 1 91 ? -5.07 24.234 8.898 1 98.88 91 GLU B CA 1
ATOM 1892 C C . GLU B 1 91 ? -6.574 23.984 8.875 1 98.88 91 GLU B C 1
ATOM 1894 O O . GLU B 1 91 ? -7.133 23.625 7.836 1 98.88 91 GLU B O 1
ATOM 1899 N N . PHE B 1 92 ? -7.18 24.203 10 1 98.75 92 PHE B N 1
ATOM 1900 C CA . PHE B 1 92 ? -8.594 23.891 10.172 1 98.75 92 PHE B CA 1
ATOM 1901 C C . PHE B 1 92 ? -9.391 25.141 10.523 1 98.75 92 PHE B C 1
ATOM 1903 O O . PHE B 1 92 ? -8.93 25.969 11.305 1 98.75 92 PHE B O 1
ATOM 1910 N N . GLU B 1 93 ? -10.578 25.203 9.914 1 98.19 93 GLU B N 1
ATOM 1911 C CA . GLU B 1 93 ? -11.5 26.281 10.234 1 98.19 93 GLU B CA 1
ATOM 1912 C C . GLU B 1 93 ? -12.945 25.812 10.203 1 98.19 93 GLU B C 1
ATOM 1914 O O . GLU B 1 93 ? -13.328 25.031 9.32 1 98.19 93 GLU B O 1
ATOM 1919 N N . LYS B 1 94 ? -13.695 26.344 11.133 1 97.75 9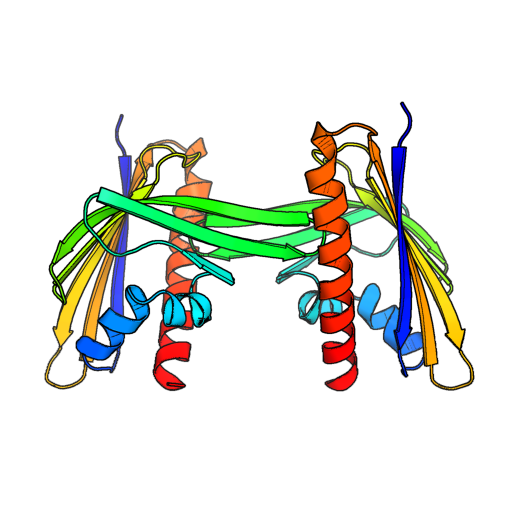4 LYS B N 1
ATOM 1920 C CA . LYS B 1 94 ? -15.133 26.078 11.094 1 97.75 94 LYS B CA 1
ATOM 1921 C C . LYS B 1 94 ? -15.789 26.781 9.914 1 97.75 94 LYS B C 1
ATOM 1923 O O . LYS B 1 94 ? -15.453 27.922 9.594 1 97.75 94 LYS B O 1
ATOM 1928 N N . ASP B 1 95 ? -16.609 26 9.281 1 96.94 95 ASP B N 1
ATOM 1929 C CA . ASP B 1 95 ? -17.484 26.578 8.266 1 96.94 95 ASP B CA 1
ATOM 1930 C C . ASP B 1 95 ? -18.953 26.5 8.703 1 96.94 95 ASP B C 1
ATOM 1932 O O . ASP B 1 95 ? -19.656 25.547 8.367 1 96.94 95 ASP B O 1
ATOM 1936 N N . GLY B 1 96 ? -19.391 27.484 9.391 1 92.56 96 GLY B N 1
ATOM 1937 C CA . GLY B 1 96 ? -20.688 27.422 10.039 1 92.56 96 GLY B CA 1
ATOM 1938 C C . GLY B 1 96 ? -20.734 26.438 11.188 1 92.56 96 GLY B C 1
ATOM 1939 O O . GLY B 1 96 ? -19.734 26.25 11.891 1 92.56 96 GLY B O 1
ATOM 1940 N N . ASP B 1 97 ? -21.969 25.859 11.508 1 87.44 97 ASP B N 1
ATOM 1941 C CA . ASP B 1 97 ? -22.125 25.031 12.703 1 87.44 97 ASP B CA 1
ATOM 1942 C C . ASP B 1 97 ? -21.906 23.547 12.375 1 87.44 97 ASP B C 1
ATOM 1944 O O . ASP B 1 97 ? -21.797 22.719 13.281 1 87.44 97 ASP B O 1
ATOM 1948 N N . GLY B 1 98 ? -21.547 23.266 11.125 1 93.06 98 GLY B N 1
ATOM 1949 C CA . GLY B 1 98 ? -21.562 21.828 10.891 1 93.06 98 GLY B CA 1
ATOM 1950 C C . GLY B 1 98 ? -20.562 21.375 9.844 1 93.06 98 GLY B C 1
ATOM 1951 O O . GLY B 1 98 ? -20.578 20.219 9.422 1 93.06 98 GLY B O 1
ATOM 1952 N N . ALA B 1 99 ? -19.75 22.344 9.516 1 98.12 99 ALA B N 1
ATOM 1953 C CA . ALA B 1 99 ? -18.797 21.969 8.469 1 98.12 99 ALA B CA 1
ATOM 1954 C C . ALA B 1 99 ? -17.391 22.469 8.805 1 98.12 99 ALA B C 1
ATOM 1956 O O . ALA B 1 99 ? -17.219 23.312 9.688 1 98.12 99 ALA B O 1
ATOM 1957 N N . THR B 1 100 ? -16.453 21.859 8.234 1 98.62 100 THR B N 1
ATOM 1958 C CA . THR B 1 100 ? -15.047 22.172 8.469 1 98.62 100 THR B CA 1
ATOM 1959 C C . THR B 1 100 ? -14.312 22.391 7.148 1 98.62 100 THR B C 1
ATOM 1961 O O . THR B 1 100 ? -14.516 21.656 6.184 1 98.62 100 THR B O 1
ATOM 1964 N N . ILE B 1 101 ? -13.539 23.438 7.121 1 98.75 101 ILE B N 1
ATOM 1965 C CA . ILE B 1 101 ? -12.602 23.672 6.027 1 98.75 101 ILE B CA 1
ATOM 1966 C C . ILE B 1 101 ? -11.203 23.219 6.438 1 98.75 101 ILE B C 1
ATOM 1968 O O . ILE B 1 101 ? -10.711 23.578 7.508 1 98.75 101 ILE B O 1
ATOM 1972 N N . LEU B 1 102 ? -10.617 22.391 5.66 1 98.81 102 LEU B N 1
ATOM 1973 C CA . LEU B 1 102 ? -9.242 21.938 5.832 1 98.81 102 LEU B CA 1
ATOM 1974 C C . LEU B 1 102 ? -8.352 22.469 4.711 1 98.81 102 LEU B C 1
ATOM 1976 O O . LEU B 1 102 ? -8.57 22.156 3.541 1 98.81 102 LEU B O 1
ATOM 1980 N N . ARG B 1 103 ? -7.406 23.266 5.066 1 98.88 103 ARG B N 1
ATOM 1981 C CA . ARG B 1 103 ? -6.375 23.719 4.137 1 98.88 103 ARG B CA 1
ATOM 1982 C C . ARG B 1 103 ? -5.09 22.922 4.324 1 98.88 103 ARG B C 1
ATOM 1984 O O . ARG B 1 103 ? -4.559 22.844 5.438 1 98.88 103 ARG B O 1
ATOM 1991 N N . LEU B 1 104 ? -4.637 22.328 3.258 1 98.81 104 LEU B N 1
ATOM 1992 C CA . LEU B 1 104 ? -3.467 21.453 3.266 1 98.81 104 LEU B CA 1
ATOM 1993 C C . LEU B 1 104 ? -2.344 22.047 2.422 1 98.81 104 LEU B C 1
ATOM 1995 O O . LEU B 1 104 ? -2.553 22.391 1.258 1 98.81 104 LEU B O 1
ATOM 1999 N N . THR B 1 105 ? -1.231 22.219 3.08 1 98.69 105 THR B N 1
ATOM 2000 C CA . THR B 1 105 ? -0.02 22.641 2.387 1 98.69 105 THR B CA 1
ATOM 2001 C C . THR B 1 105 ? 1.094 21.609 2.566 1 98.69 105 THR B C 1
ATOM 2003 O O . THR B 1 105 ? 1.552 21.375 3.688 1 98.69 105 THR B O 1
ATOM 2006 N N . ASN B 1 106 ? 1.513 20.969 1.518 1 98.12 106 ASN B N 1
ATOM 2007 C CA . ASN B 1 106 ? 2.65 20.062 1.479 1 98.12 106 ASN B CA 1
ATOM 2008 C C . ASN B 1 106 ? 3.83 20.672 0.721 1 98.12 106 ASN B C 1
ATOM 2010 O O . ASN B 1 106 ? 3.766 20.844 -0.497 1 98.12 106 ASN B O 1
ATOM 2014 N N . SER B 1 107 ? 4.879 20.938 1.459 1 97 107 SER B N 1
ATOM 2015 C CA . SER B 1 107 ? 5.926 21.781 0.909 1 97 107 SER B CA 1
ATOM 2016 C C . SER B 1 107 ? 7.297 21.125 1.05 1 97 107 SER B C 1
ATOM 2018 O O . SER B 1 107 ? 7.434 20.094 1.697 1 97 107 SER B O 1
ATOM 2020 N N . GLY B 1 108 ? 8.25 21.781 0.328 1 95.62 108 GLY B N 1
ATOM 2021 C CA . GLY B 1 108 ? 9.641 21.359 0.468 1 95.62 108 GLY B CA 1
ATOM 2022 C C . GLY B 1 108 ? 10.156 20.609 -0.743 1 95.62 108 GLY B C 1
ATOM 2023 O O . GLY B 1 108 ? 11.336 20.266 -0.799 1 95.62 108 GLY B O 1
ATOM 2024 N N . TYR B 1 109 ? 9.266 20.438 -1.738 1 93.75 109 TYR B N 1
ATOM 2025 C CA . TYR B 1 109 ? 9.703 19.719 -2.932 1 93.75 109 TYR B CA 1
ATOM 2026 C C . TYR B 1 109 ? 10.672 20.562 -3.754 1 93.75 109 TYR B C 1
ATOM 2028 O O . TYR B 1 109 ? 10.328 21.656 -4.191 1 93.75 109 TYR B O 1
ATOM 2036 N N . PRO B 1 110 ? 11.789 20.031 -3.953 1 92.25 110 PRO B N 1
ATOM 2037 C CA . PRO B 1 110 ? 12.742 20.812 -4.738 1 92.25 110 PRO B CA 1
ATOM 2038 C C . PRO B 1 110 ? 12.25 21.109 -6.148 1 92.25 110 PRO B C 1
ATOM 2040 O O . PRO B 1 110 ? 11.453 20.344 -6.703 1 92.25 110 PRO B O 1
ATOM 2043 N N . SER B 1 111 ? 12.844 22.25 -6.613 1 90.94 111 SER B N 1
ATOM 2044 C CA . SER B 1 111 ? 12.531 22.594 -7.996 1 90.94 111 SER B CA 1
ATOM 2045 C C . SER B 1 111 ? 13.359 21.766 -8.977 1 90.94 111 SER B C 1
ATOM 2047 O O . SER B 1 111 ? 14.461 21.328 -8.648 1 90.94 111 SER B O 1
ATOM 2049 N N . GLY B 1 112 ? 12.773 21.344 -10.117 1 89 112 GLY B N 1
ATOM 2050 C CA . GLY B 1 112 ? 13.453 20.562 -11.133 1 89 112 GLY B CA 1
ATOM 2051 C C . GLY B 1 112 ? 12.617 19.406 -11.656 1 89 112 GLY B C 1
ATOM 2052 O O . GLY B 1 112 ? 11.812 18.828 -10.922 1 89 112 GLY B O 1
ATOM 2053 N N . GLU B 1 113 ? 12.875 19.047 -12.789 1 88.31 113 GLU B N 1
ATOM 2054 C CA . GLU B 1 113 ? 12.07 18.062 -13.484 1 88.31 113 GLU B CA 1
ATOM 2055 C C . GLU B 1 113 ? 12.188 16.688 -12.828 1 88.31 113 GLU B C 1
ATOM 2057 O O . GLU B 1 113 ? 11.227 15.914 -12.797 1 88.31 113 GLU B O 1
ATOM 2062 N N . LYS B 1 114 ? 13.312 16.484 -12.195 1 87.38 114 LYS B N 1
ATOM 2063 C CA . LYS B 1 114 ? 13.555 15.172 -11.609 1 87.38 114 LYS B CA 1
ATOM 2064 C C . LYS B 1 114 ? 12.664 14.945 -10.391 1 87.38 114 LYS B C 1
ATOM 2066 O O . LYS B 1 114 ? 12.508 13.805 -9.938 1 87.38 114 LYS B O 1
ATOM 2071 N N . PHE B 1 115 ? 12.102 16.031 -9.875 1 88.12 115 PHE B N 1
ATOM 2072 C CA . PHE B 1 115 ? 11.297 15.906 -8.672 1 88.12 115 PHE B CA 1
ATOM 2073 C C . PHE B 1 115 ? 9.812 16.016 -9 1 88.12 115 PHE B C 1
ATOM 2075 O O . PHE B 1 115 ? 8.961 15.891 -8.117 1 88.12 115 PHE B O 1
ATOM 2082 N N . ASP B 1 116 ? 9.469 16.156 -10.273 1 91.81 116 ASP B N 1
ATOM 2083 C CA . ASP B 1 116 ? 8.086 16.344 -10.703 1 91.81 116 ASP B CA 1
ATOM 2084 C C . ASP B 1 116 ? 7.23 15.141 -10.297 1 91.81 116 ASP B C 1
ATOM 2086 O O . ASP B 1 116 ? 6.074 15.297 -9.906 1 91.81 116 ASP B O 1
ATOM 2090 N N . HIS B 1 117 ? 7.859 14.023 -10.328 1 87.81 117 HIS B N 1
ATOM 2091 C CA . HIS B 1 117 ? 7.102 12.812 -10.023 1 87.81 117 HIS B CA 1
ATOM 2092 C C . HIS B 1 117 ? 6.66 12.797 -8.562 1 87.81 117 HIS B C 1
ATOM 2094 O O . HIS B 1 117 ? 5.578 12.297 -8.25 1 87.81 117 HIS B O 1
ATOM 2100 N N . TRP B 1 118 ? 7.445 13.312 -7.711 1 89.25 118 TRP B N 1
ATOM 2101 C CA . TRP B 1 118 ? 7.113 13.32 -6.289 1 89.25 118 TRP B CA 1
ATOM 2102 C C . TRP B 1 118 ? 5.945 14.258 -6.012 1 89.25 118 TRP B C 1
ATOM 2104 O O . TRP B 1 118 ? 5 13.898 -5.309 1 89.25 118 TRP B O 1
ATOM 2114 N N . ILE B 1 119 ? 6.062 15.453 -6.566 1 92.06 119 ILE B N 1
ATOM 2115 C CA . ILE B 1 119 ? 5.039 16.453 -6.277 1 92.06 119 ILE B CA 1
ATOM 2116 C C . ILE B 1 119 ? 3.717 16.031 -6.918 1 92.06 119 ILE B C 1
ATOM 2118 O O . ILE B 1 119 ? 2.648 16.219 -6.328 1 92.06 119 ILE B O 1
ATOM 2122 N N . GLU B 1 120 ? 3.762 15.508 -8.102 1 93.25 120 GLU B N 1
ATOM 2123 C CA . GLU B 1 120 ? 2.557 15.023 -8.766 1 93.25 120 GLU B CA 1
ATOM 2124 C C . GLU B 1 120 ? 1.927 13.867 -7.988 1 93.25 120 GLU B C 1
ATOM 2126 O O . GLU B 1 120 ? 0.711 13.844 -7.785 1 93.25 120 GLU B O 1
ATOM 2131 N N . ALA B 1 121 ? 2.752 13 -7.539 1 92 121 ALA B N 1
ATOM 2132 C CA . ALA B 1 121 ? 2.268 11.867 -6.758 1 92 121 ALA B CA 1
ATOM 2133 C C . ALA B 1 121 ? 1.641 12.328 -5.445 1 92 121 ALA B C 1
ATOM 2135 O O . ALA B 1 121 ? 0.578 11.844 -5.051 1 92 121 ALA B O 1
ATOM 2136 N N . ALA B 1 122 ? 2.309 13.227 -4.863 1 94.56 122 ALA B N 1
ATOM 2137 C CA . ALA B 1 122 ? 1.776 13.766 -3.615 1 94.56 122 ALA B CA 1
ATOM 2138 C C . ALA B 1 122 ? 0.433 14.453 -3.842 1 94.56 122 ALA B C 1
ATOM 2140 O O . ALA B 1 122 ? -0.506 14.266 -3.064 1 94.56 122 ALA B O 1
ATOM 2141 N N . SER B 1 123 ? 0.374 15.242 -4.887 1 96.69 123 SER B N 1
ATOM 2142 C CA . SER B 1 123 ? -0.859 15.953 -5.207 1 96.69 123 SER B CA 1
ATOM 2143 C C . SER B 1 123 ? -2.018 14.984 -5.422 1 96.69 123 SER B C 1
ATOM 2145 O O . SER B 1 123 ? -3.076 15.133 -4.809 1 96.69 123 SER B O 1
ATOM 2147 N N . GLU B 1 124 ? -1.771 14.047 -6.219 1 95.81 124 GLU B N 1
ATOM 2148 C CA . GLU B 1 124 ? -2.789 13.031 -6.465 1 95.81 124 GLU B CA 1
ATOM 2149 C C . GLU B 1 124 ? -3.102 12.25 -5.191 1 95.81 124 GLU B C 1
ATOM 2151 O O . GLU B 1 124 ? -4.262 11.922 -4.93 1 95.81 124 GLU B O 1
ATOM 2156 N N . GLY B 1 125 ? -2.115 11.984 -4.465 1 96.31 125 GLY B N 1
ATOM 2157 C CA . GLY B 1 125 ? -2.268 11.266 -3.211 1 96.31 125 GLY B CA 1
ATOM 2158 C C . GLY B 1 125 ? -3.18 11.969 -2.225 1 96.31 125 GLY B C 1
ATOM 2159 O O . GLY B 1 125 ? -4.039 11.336 -1.607 1 96.31 125 GLY B O 1
ATOM 2160 N N . TRP B 1 126 ? -3.014 13.211 -2.121 1 97.62 126 TRP B N 1
ATOM 2161 C CA . TRP B 1 126 ? -3.836 13.953 -1.169 1 97.62 126 TRP B CA 1
ATOM 2162 C C . TRP B 1 126 ? -5.281 14.039 -1.65 1 97.62 126 TRP B C 1
ATOM 2164 O O . TRP B 1 126 ? -6.211 14.055 -0.842 1 97.62 126 TRP B O 1
ATOM 2174 N N . ASP B 1 127 ? -5.488 14.109 -2.992 1 97.25 127 ASP B N 1
ATOM 2175 C CA . ASP B 1 127 ? -6.852 14.047 -3.514 1 97.25 127 ASP B CA 1
ATOM 2176 C C . ASP B 1 127 ? -7.523 12.734 -3.125 1 97.25 127 ASP B C 1
ATOM 2178 O O . ASP B 1 127 ? -8.672 12.727 -2.674 1 97.25 127 ASP B O 1
ATOM 2182 N N . GLU B 1 128 ? -6.781 11.734 -3.264 1 96.19 128 GLU B N 1
ATOM 2183 C CA . GLU B 1 128 ? -7.312 10.422 -2.908 1 96.19 128 GLU B CA 1
ATOM 2184 C C . GLU B 1 128 ? -7.566 10.32 -1.408 1 96.19 128 GLU B C 1
ATOM 2186 O O . GLU B 1 128 ? -8.625 9.844 -0.984 1 96.19 128 GLU B O 1
ATOM 2191 N N . GLU B 1 129 ? -6.637 10.703 -0.603 1 97.5 129 GLU B N 1
ATOM 2192 C CA . GLU B 1 129 ? -6.781 10.625 0.848 1 97.5 129 GLU B CA 1
ATOM 2193 C C . GLU B 1 129 ? -7.961 11.461 1.333 1 97.5 129 GLU B C 1
ATOM 2195 O O . GLU B 1 129 ? -8.625 11.102 2.307 1 97.5 129 GLU B O 1
ATOM 2200 N N . SER B 1 130 ? -8.164 12.625 0.664 1 97.88 130 SER B N 1
ATOM 2201 C CA . SER B 1 130 ? -9.305 13.453 1.038 1 97.88 130 SER B CA 1
ATOM 2202 C C . SER B 1 130 ? -10.617 12.703 0.844 1 97.88 130 SER B C 1
ATOM 2204 O O . SER B 1 130 ? -11.539 12.836 1.652 1 97.88 130 SER B O 1
ATOM 2206 N N . MET B 1 131 ? -10.688 11.945 -0.227 1 97.38 131 MET B N 1
ATOM 2207 C CA . MET B 1 131 ? -11.883 11.141 -0.476 1 97.38 131 MET B CA 1
ATOM 2208 C C . MET B 1 131 ? -12.008 10.023 0.547 1 97.38 131 MET B C 1
ATOM 2210 O O . MET B 1 131 ? -13.109 9.734 1.033 1 97.38 131 MET B O 1
ATOM 2214 N N . ASN B 1 132 ? -10.945 9.391 0.856 1 97.56 132 ASN B N 1
ATOM 2215 C CA . ASN B 1 132 ? -10.953 8.352 1.881 1 97.56 132 ASN B CA 1
ATOM 2216 C C . ASN B 1 132 ? -11.406 8.898 3.23 1 97.56 132 ASN B C 1
ATOM 2218 O O . ASN B 1 132 ? -12.18 8.242 3.939 1 97.56 132 ASN B O 1
ATOM 2222 N N . LEU B 1 133 ? -10.891 10.031 3.576 1 98.38 133 LEU B N 1
ATOM 2223 C CA . LEU B 1 133 ? -11.289 10.68 4.82 1 98.38 133 LEU B CA 1
ATOM 2224 C C . LEU B 1 133 ? -12.781 10.969 4.828 1 98.38 133 LEU B C 1
ATOM 2226 O O . LEU B 1 133 ? -13.469 10.719 5.824 1 98.38 133 LEU B O 1
ATOM 2230 N N . LEU B 1 134 ? -13.258 11.469 3.689 1 98.38 134 LEU B N 1
ATOM 2231 C CA . LEU B 1 134 ? -14.68 11.75 3.582 1 98.38 134 LEU B CA 1
ATOM 2232 C C . LEU B 1 134 ? -15.508 10.484 3.799 1 98.38 134 LEU B C 1
ATOM 2234 O O . LEU B 1 134 ? -16.484 10.5 4.547 1 98.38 134 LEU B O 1
ATOM 2238 N N . GLU B 1 135 ? -15.086 9.43 3.154 1 98.06 135 GLU B N 1
ATOM 2239 C CA . GLU B 1 135 ? -15.797 8.164 3.303 1 98.06 135 GLU B CA 1
ATOM 2240 C C . GLU B 1 135 ? -15.758 7.672 4.746 1 98.06 135 GLU B C 1
ATOM 2242 O O . GLU B 1 135 ? -16.766 7.18 5.27 1 98.06 135 GLU B O 1
ATOM 2247 N N . TYR B 1 136 ? -14.625 7.836 5.391 1 98.44 136 TYR B N 1
ATOM 2248 C CA . TYR B 1 136 ? -14.469 7.449 6.789 1 98.44 136 TYR B CA 1
ATOM 2249 C C . TYR B 1 136 ? -15.398 8.258 7.688 1 98.44 136 TYR B C 1
ATOM 2251 O O . TYR B 1 136 ? -16.062 7.695 8.562 1 98.44 136 TYR B O 1
ATOM 2259 N N . LEU B 1 137 ? -15.453 9.547 7.449 1 98.19 137 LEU B N 1
ATOM 2260 C CA . LEU B 1 137 ? -16.297 10.43 8.25 1 98.19 137 LEU B CA 1
ATOM 2261 C C . LEU B 1 137 ? -17.766 10.078 8.086 1 98.19 137 LEU B C 1
ATOM 2263 O O . LEU B 1 137 ? -18.547 10.18 9.031 1 98.19 137 LEU B O 1
ATOM 2267 N N . ARG B 1 138 ? -18.141 9.602 6.871 1 97.12 138 ARG B N 1
ATOM 2268 C CA . ARG B 1 138 ? -19.531 9.234 6.59 1 97.12 138 ARG B CA 1
ATOM 2269 C C . ARG B 1 138 ? -19.922 7.957 7.324 1 97.12 138 ARG B C 1
ATOM 2271 O O . ARG B 1 138 ? -21.078 7.781 7.711 1 97.12 138 ARG B O 1
ATOM 2278 N N . ARG B 1 139 ? -19.016 7.133 7.504 1 94.88 139 ARG B N 1
ATOM 2279 C CA . ARG B 1 139 ? -19.297 5.82 8.078 1 94.88 139 ARG B CA 1
ATOM 2280 C C . ARG B 1 139 ? -19.25 5.871 9.602 1 94.88 139 ARG B C 1
ATOM 2282 O O . ARG B 1 139 ? -19.734 4.961 10.281 1 94.88 139 ARG B O 1
ATOM 2289 N N . ASN B 1 140 ? -18.688 6.844 10.125 1 86.44 140 ASN B N 1
ATOM 2290 C CA . ASN B 1 140 ? -18.469 6.91 11.57 1 86.44 140 ASN B CA 1
ATOM 2291 C C . ASN B 1 140 ? -18.953 8.234 12.148 1 86.44 140 ASN B C 1
ATOM 2293 O O . ASN B 1 140 ? -19.359 8.305 13.305 1 86.44 140 ASN B O 1
#

Nearest PDB structures (foldseek):
  2il5-assembly1_A  TM=8.402E-01  e=1.495E-09  Staphylococcus aureus subsp. aureus USA300
  1z94-assembly1_A  TM=8.045E-01  e=1.547E-07  Chromobacterium violaceum ATCC 12472
  3pu2-assembly1_A  TM=7.792E-01  e=9.493E-06  Cereibacter sphaeroides 2.4.1
  3pu2-assembly3_C  TM=7.625E-01  e=4.046E-05  Cereibacter sphaeroides 2.4.1
  3ggn-assembly2_A  TM=6.505E-01  e=1.006E-05  Deinococcus radiodurans R1 = ATCC 13939 = DSM 20539

Radius of gyration: 21.71 Å; Cα contacts (8 Å, |Δi|>4): 618; chains: 2; bounding box: 48×61×42 Å

Secondary structure (DSSP, 8-state):
--EEEEEEEEEESS-HHHHHHHHH-HHHHTTTT-SEEE----TT-EEEEEEE-GGG-EEEEEEEEEEEETTTEEEEEESSBTTBS-EEEEEEEEETTTEEEEEEEEEEEESSGGGHHHHHHHHHHHHHHHHHHHHHHHH-/--EEEEEEEEEESS-HHHHHHHHH-HHHHTTTT-SEEE----TT-EEEEEEE-GGG-EEEEEEEEEEEETTTEEEEEESSBTTBS-EEEEEEEEETTTEEEEEEEEEEEESSGGGHHHHHHHHHHHHHHHHHHHHHHHH-

pLDDT: mean 95.12, std 4.41, range [64.19, 98.88]

Solvent-accessible surface area (backbone atoms only — not comparable to full-atom values): 14569 Å² total; per-residue (Å²): 130,63,56,42,67,47,79,48,75,45,80,42,90,40,40,49,70,58,55,45,44,46,74,62,34,48,90,43,28,39,75,41,72,33,70,39,51,48,64,56,96,34,69,72,29,50,38,38,43,28,40,78,50,37,56,79,22,68,49,75,47,50,29,31,28,70,38,74,41,92,76,39,35,39,28,38,34,42,74,75,41,91,72,41,64,34,35,39,37,38,36,44,41,73,48,75,92,42,16,21,35,39,39,39,37,42,32,38,40,48,68,55,77,90,41,46,64,56,55,52,28,25,51,53,13,47,56,51,38,51,50,35,43,50,54,48,59,72,75,101,129,62,57,41,66,46,78,46,78,45,79,41,89,40,39,49,69,58,56,45,43,48,74,61,36,47,90,44,30,39,75,42,71,31,70,40,53,47,65,58,94,37,70,72,30,51,36,38,42,26,41,78,51,37,56,78,22,69,50,75,48,50,28,30,28,70,40,74,40,91,76,38,36,38,29,37,34,42,73,75,42,91,74,41,66,36,35,39,37,39,36,45,41,73,47,76,91,42,15,22,36,40,39,39,38,43,31,37,39,46,66,54,77,89,42,46,64,55,55,52,28,23,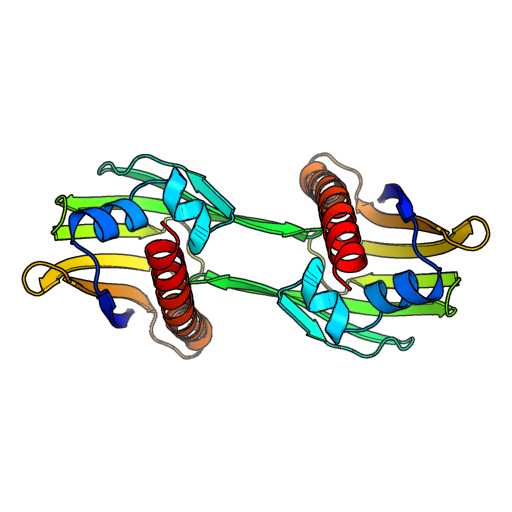52,53,13,48,56,51,38,51,51,35,44,51,53,48,59,73,74,102

Organism: NCBI:txid2484979

Foldseek 3Di:
DDKDKDKDKDKAQAALVLLLCCVAPQVNCCQQPAVGWDWHLDAFIKIKGKHQPVPVGIDIWMWGWHDDDRSAKTKIWTDDDPQATKMWIWGWDDDPGGMIMIMIMIMDGDDDPVRVVVNVCVNVSVVRSSVSSNVSSVVD/DDKDKDKDKDKAQADLVLLLCCVAPQVNCCQQPAVGWDWHLDAFIKIKGKHQPDPVGIDIWMWGWHDDDRSAKTKIWTDDDPQATKMWIWGWDDDPGGMIMIMIMIMDGDDDPVRVVVNVCVNVSVVRSSVSSNVSSVVD